Protein AF-0000000070035832 (afdb_homodimer)

Nearest PDB structures (foldseek):
  4nt5-assembly1_A-2  TM=8.739E-01  e=4.648E-07  Homo sapiens
  4my2-assembly1_A-2  TM=7.090E-01  e=3.141E-03  Escherichia coli O157:H7
  5bpu-assembly1_A  TM=6.860E-01  e=4.555E-03  Homo sapiens
  5cl1-assembly1_B  TM=7.207E-01  e=7.749E-03  Escherichia coli O157:H7
  8wvy-assembly1_E  TM=6.978E-01  e=1.124E-02  Homo sapiens

Radius of gyration: 24.34 Å; Cα contacts (8 Å, |Δi|>4): 481; chains: 2; bounding box: 26×83×75 Å

Solvent-accessible surface area (backbone atoms only — not comparable to full-atom values): 11108 Å² total; per-residue (Å²): 119,44,73,45,78,39,68,50,44,42,94,80,18,30,38,77,54,70,37,80,45,26,28,26,66,45,69,21,56,17,25,24,36,64,32,55,73,74,68,42,80,44,76,42,33,24,27,27,32,58,72,36,72,48,79,46,80,42,59,23,41,34,89,87,69,50,73,45,82,41,77,43,65,36,47,73,33,61,39,72,36,75,30,66,42,64,61,80,76,64,77,71,80,72,80,76,74,80,124,118,45,72,46,77,39,67,50,46,42,94,79,18,31,36,77,54,70,36,79,47,26,25,25,67,44,70,20,57,17,25,24,37,66,33,56,72,74,67,42,78,44,76,44,33,25,26,26,31,57,73,38,72,47,79,44,79,43,60,23,42,33,86,88,70,48,73,45,82,40,79,43,65,35,48,72,35,61,40,72,37,75,30,65,42,64,62,77,76,63,77,72,82,72,79,75,74,80,122

Structure (mmCIF, N/CA/C/O backbone):
data_AF-0000000070035832-model_v1
#
loop_
_entity.id
_entity.type
_entity.pdbx_description
1 polymer 'CTCK domain-containing protein'
#
loop_
_atom_site.group_PDB
_atom_site.id
_atom_site.type_symbol
_atom_site.label_atom_id
_atom_site.label_alt_id
_atom_site.label_comp_id
_atom_site.label_asym_id
_atom_site.label_entity_id
_atom_site.label_seq_id
_atom_site.pdbx_PDB_ins_code
_atom_site.Cartn_x
_atom_site.Cartn_y
_atom_site.Cartn_z
_atom_site.occupancy
_atom_site.B_iso_or_equiv
_atom_site.auth_seq_id
_atom_site.auth_comp_id
_atom_site.auth_asym_id
_atom_site.auth_atom_id
_atom_site.pdbx_PDB_model_num
ATOM 1 N N . VAL A 1 1 ? 10.648 9.711 10.758 1 97.56 1 VAL A N 1
ATOM 2 C CA . VAL A 1 1 ? 9.625 10.703 10.445 1 97.56 1 VAL A CA 1
ATOM 3 C C . VAL A 1 1 ? 10.242 11.836 9.625 1 97.56 1 VAL A C 1
ATOM 5 O O . VAL A 1 1 ? 11.352 12.281 9.914 1 97.56 1 VAL A O 1
ATOM 8 N N . ARG A 1 2 ? 9.508 12.273 8.594 1 98.12 2 ARG A N 1
ATOM 9 C CA . ARG A 1 2 ? 9.953 13.391 7.762 1 98.12 2 ARG A CA 1
ATOM 10 C C . ARG A 1 2 ? 9.297 14.695 8.195 1 98.12 2 ARG A C 1
ATOM 12 O O . ARG A 1 2 ? 8.336 14.68 8.969 1 98.12 2 ARG A O 1
ATOM 19 N N . SER A 1 3 ? 9.938 15.812 7.762 1 97.94 3 SER A N 1
ATOM 20 C CA . SER A 1 3 ? 9.352 17.109 8.102 1 97.94 3 SER A CA 1
ATOM 21 C C . SER A 1 3 ? 9.562 18.125 6.988 1 97.94 3 SER A C 1
ATOM 23 O O . SER A 1 3 ? 10.469 17.969 6.168 1 97.94 3 SER A O 1
ATOM 25 N N . GLU A 1 4 ? 8.711 19.031 6.934 1 97.38 4 GLU A N 1
ATOM 26 C CA . GLU A 1 4 ? 8.82 20.172 6.016 1 97.38 4 GLU A CA 1
ATOM 27 C C . GLU A 1 4 ? 8.258 21.438 6.641 1 97.38 4 GLU A C 1
ATOM 29 O O . GLU A 1 4 ? 7.262 21.391 7.371 1 97.38 4 GLU A O 1
ATOM 34 N N . GLU A 1 5 ? 8.953 22.516 6.41 1 97.62 5 GLU A N 1
ATOM 35 C CA . GLU A 1 5 ? 8.414 23.812 6.816 1 97.62 5 GLU A CA 1
ATOM 36 C C . GLU A 1 5 ? 7.438 24.344 5.773 1 97.62 5 GLU A C 1
ATOM 38 O O . GLU A 1 5 ? 7.809 24.562 4.617 1 97.62 5 GLU A O 1
ATOM 43 N N . THR A 1 6 ? 6.246 24.562 6.273 1 96.62 6 THR A N 1
ATOM 44 C CA . THR A 1 6 ? 5.266 25.031 5.301 1 96.62 6 THR A CA 1
ATOM 45 C C . THR A 1 6 ? 4.219 25.922 5.973 1 96.62 6 THR A C 1
ATOM 47 O O . THR A 1 6 ? 4.062 25.891 7.195 1 96.62 6 THR A O 1
ATOM 50 N N . VAL A 1 7 ? 3.604 26.781 5.098 1 97.25 7 VAL A N 1
ATOM 51 C CA . VAL A 1 7 ? 2.449 27.562 5.535 1 97.25 7 VAL A CA 1
ATOM 52 C C . VAL A 1 7 ? 1.167 26.781 5.293 1 97.25 7 VAL A C 1
ATOM 54 O O . VAL A 1 7 ? 0.958 26.234 4.203 1 97.25 7 VAL A O 1
ATOM 57 N N . ILE A 1 8 ? 0.347 26.703 6.281 1 96.25 8 ILE A N 1
ATOM 58 C CA . ILE A 1 8 ? -0.884 25.938 6.09 1 96.25 8 ILE A CA 1
ATOM 59 C C . ILE A 1 8 ? -2.047 26.891 5.836 1 96.25 8 ILE A C 1
ATOM 61 O O . ILE A 1 8 ? -2.029 28.047 6.301 1 96.25 8 ILE A O 1
ATOM 65 N N . GLU A 1 9 ? -3.008 26.391 5.059 1 95.75 9 GLU A N 1
ATOM 66 C CA . GLU A 1 9 ? -4.223 27.125 4.73 1 95.75 9 GLU A CA 1
ATOM 67 C C . GLU A 1 9 ? -5.473 26.344 5.121 1 95.75 9 GLU A C 1
ATOM 69 O O . GLU A 1 9 ? -5.559 25.141 4.871 1 95.75 9 GLU A O 1
ATOM 74 N N . SER A 1 10 ? -6.359 27.062 5.73 1 94.69 10 SER A N 1
ATOM 75 C CA . SER A 1 10 ? -7.656 26.5 6.078 1 94.69 10 SER A CA 1
ATOM 76 C C . SER A 1 10 ? -8.758 27.547 6.02 1 94.69 10 SER A C 1
ATOM 78 O O . SER A 1 10 ? -8.656 28.594 6.656 1 94.69 10 SER A O 1
ATOM 80 N N . ASN A 1 11 ? -9.781 27.203 5.258 1 92.94 11 ASN A N 1
ATOM 81 C CA . ASN A 1 11 ? -10.961 28.062 5.184 1 92.94 11 ASN A CA 1
ATOM 82 C C . ASN A 1 11 ? -10.586 29.5 4.867 1 92.94 11 ASN A C 1
ATOM 84 O O . ASN A 1 11 ? -11.055 30.422 5.527 1 92.94 11 ASN A O 1
ATOM 88 N N . GLY A 1 12 ? -9.672 29.719 3.996 1 93.31 12 GLY A N 1
ATOM 89 C CA . GLY A 1 12 ? -9.305 31.031 3.518 1 93.31 12 GLY A CA 1
ATOM 90 C C . GLY A 1 12 ? -8.328 31.75 4.43 1 93.31 12 GLY A C 1
ATOM 91 O O . GLY A 1 12 ? -8.039 32.938 4.227 1 93.31 12 GLY A O 1
ATOM 92 N N . CYS A 1 13 ? -7.961 31.156 5.398 1 97.19 13 CYS A N 1
ATOM 93 C CA . CYS A 1 13 ? -6.988 31.719 6.328 1 97.19 13 CYS A CA 1
ATOM 94 C C . CYS A 1 13 ? -5.648 31 6.219 1 97.19 13 CYS A C 1
ATOM 96 O O . CYS A 1 13 ? -5.594 29.828 5.824 1 97.19 13 CYS A O 1
ATOM 98 N N . ASN A 1 14 ? -4.57 31.75 6.609 1 97.62 14 ASN A N 1
ATOM 99 C CA . ASN A 1 14 ? -3.227 31.188 6.527 1 97.62 14 ASN A CA 1
ATOM 100 C C . ASN A 1 14 ? -2.477 31.328 7.848 1 97.62 14 ASN A C 1
ATOM 102 O O . ASN A 1 14 ? -2.699 32.281 8.594 1 97.62 14 ASN A O 1
ATOM 106 N N . SER A 1 15 ? -1.524 30.312 7.934 1 97.44 15 SER A N 1
ATOM 107 C CA . SER A 1 15 ? -0.68 30.469 9.117 1 97.44 15 SER A CA 1
ATOM 108 C C . SER A 1 15 ? 0.23 31.688 8.992 1 97.44 15 SER A C 1
ATOM 110 O O . SER A 1 15 ? 0.74 31.984 7.906 1 97.44 15 SER A O 1
ATOM 112 N N . THR A 1 16 ? 0.431 32.312 10.117 1 95.44 16 THR A N 1
ATOM 113 C CA . THR A 1 16 ? 1.203 33.562 10.125 1 95.44 16 THR A CA 1
ATOM 114 C C . THR A 1 16 ? 2.688 33.25 9.93 1 95.44 16 THR A C 1
ATOM 116 O O . THR A 1 16 ? 3.443 34.125 9.5 1 95.44 16 THR A O 1
ATOM 119 N N . ARG A 1 17 ? 3.133 32.156 10.289 1 95.31 17 ARG A N 1
ATOM 120 C CA . ARG A 1 17 ? 4.496 31.672 10.078 1 95.31 17 ARG A CA 1
ATOM 121 C C . ARG A 1 17 ? 4.504 30.234 9.539 1 95.31 17 ARG A C 1
ATOM 123 O O . ARG A 1 17 ? 3.525 29.5 9.695 1 95.31 17 ARG A O 1
ATOM 130 N N . PRO A 1 18 ? 5.645 29.891 8.875 1 97.19 18 PRO A N 1
ATOM 131 C CA . PRO A 1 18 ? 5.754 28.484 8.484 1 97.19 18 PRO A CA 1
ATOM 132 C C . PRO A 1 18 ? 5.734 27.531 9.68 1 97.19 18 PRO A C 1
ATOM 134 O O . PRO A 1 18 ? 6.285 27.859 10.734 1 97.19 18 PRO A O 1
ATOM 137 N N . LEU A 1 19 ? 5.078 26.5 9.453 1 97.56 19 LEU A N 1
ATOM 138 C CA . LEU A 1 19 ? 5.02 25.453 10.469 1 97.56 19 LEU A CA 1
ATOM 139 C C . LEU A 1 19 ? 5.852 24.25 10.055 1 97.56 19 LEU A C 1
ATOM 141 O O . LEU A 1 19 ? 5.973 23.953 8.867 1 97.56 19 LEU A O 1
ATOM 145 N N . ASN A 1 20 ? 6.398 23.609 11.062 1 97 20 ASN A N 1
ATOM 146 C CA . ASN A 1 20 ? 7.09 22.344 10.805 1 97 20 ASN A CA 1
ATOM 147 C C . ASN A 1 20 ? 6.113 21.172 10.719 1 97 20 ASN A C 1
ATOM 149 O O . ASN A 1 20 ? 5.762 20.578 11.734 1 97 20 ASN A O 1
ATOM 153 N N . LEU A 1 21 ? 5.703 20.797 9.562 1 97.81 21 LEU A N 1
ATOM 154 C CA . LEU A 1 21 ? 4.777 19.688 9.375 1 97.81 21 LEU A CA 1
ATOM 155 C C . LEU A 1 21 ? 5.527 18.359 9.289 1 97.81 21 LEU A C 1
ATOM 157 O O . LEU A 1 21 ? 6.406 18.203 8.438 1 97.81 21 LEU A O 1
ATOM 161 N N . THR A 1 22 ? 5.152 17.453 10.219 1 98.5 22 THR A N 1
ATOM 162 C CA . THR A 1 22 ? 5.754 16.125 10.195 1 98.5 22 THR A CA 1
ATOM 163 C C . THR A 1 22 ? 4.84 15.133 9.492 1 98.5 22 THR A C 1
ATOM 165 O O . THR A 1 22 ? 3.613 15.242 9.57 1 98.5 22 THR A O 1
ATOM 168 N N . TYR A 1 23 ? 5.395 14.18 8.75 1 98.5 23 TYR A N 1
ATOM 169 C CA . TYR A 1 23 ? 4.613 13.211 7.992 1 98.5 23 TYR A CA 1
ATOM 170 C C . TYR A 1 23 ? 5.406 11.93 7.77 1 98.5 23 TYR A C 1
ATOM 172 O O . TYR A 1 23 ? 6.621 11.898 7.98 1 98.5 23 TYR A O 1
ATOM 180 N N . CYS A 1 24 ? 4.688 10.93 7.363 1 98 24 CYS A N 1
ATOM 181 C CA . CYS A 1 24 ? 5.312 9.664 7.016 1 98 24 CYS A CA 1
ATOM 182 C C . CYS A 1 24 ? 5.5 9.539 5.508 1 98 24 CYS A C 1
ATOM 184 O O . CYS A 1 24 ? 4.598 9.867 4.738 1 98 24 CYS A O 1
ATOM 186 N N . ALA A 1 25 ? 6.668 9.18 5.16 1 97.44 25 ALA A N 1
ATOM 187 C CA . ALA A 1 25 ? 6.977 8.867 3.768 1 97.44 25 ALA A CA 1
ATOM 188 C C . ALA A 1 25 ? 8.094 7.836 3.67 1 97.44 25 ALA A C 1
ATOM 190 O O . ALA A 1 25 ? 9.078 7.902 4.418 1 97.44 25 ALA A O 1
ATOM 191 N N . GLY A 1 26 ? 7.926 6.969 2.77 1 95.56 26 GLY A N 1
ATOM 192 C CA . GLY A 1 26 ? 8.945 5.957 2.564 1 95.56 26 GLY A CA 1
ATOM 193 C C . GLY A 1 26 ? 8.492 4.824 1.664 1 95.56 26 GLY A C 1
ATOM 194 O O . GLY A 1 26 ? 7.582 4.996 0.854 1 95.56 26 GLY A O 1
ATOM 195 N N . HIS A 1 27 ? 9.297 3.787 1.668 1 95.06 27 HIS A N 1
ATOM 196 C CA . HIS A 1 27 ? 9.031 2.6 0.866 1 95.06 27 HIS A CA 1
ATOM 197 C C . HIS A 1 27 ? 8.734 1.393 1.751 1 95.06 27 HIS A C 1
ATOM 199 O O . HIS A 1 27 ? 9.422 1.165 2.748 1 95.06 27 HIS A O 1
ATOM 205 N N . CYS A 1 28 ? 7.609 0.819 1.481 1 93.69 28 CYS A N 1
ATOM 206 C CA . CYS A 1 28 ? 7.215 -0.383 2.207 1 93.69 28 CYS A CA 1
ATOM 207 C C . CYS A 1 28 ? 7.156 -1.588 1.276 1 93.69 28 CYS A C 1
ATOM 209 O O . CYS A 1 28 ? 7.117 -1.433 0.054 1 93.69 28 CYS A O 1
ATOM 211 N N . GLY A 1 29 ? 7.219 -2.725 1.919 1 94 29 GLY A N 1
ATOM 212 C CA . GLY A 1 29 ? 7.223 -3.951 1.14 1 94 29 GLY A CA 1
ATOM 213 C C . GLY A 1 29 ? 5.863 -4.297 0.56 1 94 29 GLY A C 1
ATOM 214 O O . GLY A 1 29 ? 4.832 -4.051 1.192 1 94 29 GLY A O 1
ATOM 215 N N . SER A 1 30 ? 5.898 -4.828 -0.64 1 94.5 30 SER A N 1
ATOM 216 C CA . SER A 1 30 ? 4.68 -5.301 -1.289 1 94.5 30 SER A CA 1
ATOM 217 C C . SER A 1 30 ? 4.98 -6.426 -2.275 1 94.5 30 SER A C 1
ATOM 219 O O . SER A 1 30 ? 6.105 -6.543 -2.764 1 94.5 30 SER A O 1
ATOM 221 N N . SER A 1 31 ? 3.963 -7.266 -2.443 1 94.94 31 SER A N 1
ATOM 222 C CA . SER A 1 31 ? 4.152 -8.375 -3.367 1 94.94 31 SER A CA 1
ATOM 223 C C . SER A 1 31 ? 2.822 -8.859 -3.934 1 94.94 31 SER A C 1
ATOM 225 O O . SER A 1 31 ? 1.764 -8.594 -3.361 1 94.94 31 SER A O 1
ATOM 227 N N . SER A 1 32 ? 2.928 -9.531 -5.055 1 94.75 32 SER A N 1
ATOM 228 C CA . SER A 1 32 ? 1.832 -10.219 -5.723 1 94.75 32 SER A CA 1
ATOM 229 C C . SER A 1 32 ? 2.285 -11.57 -6.27 1 94.75 32 SER A C 1
ATOM 231 O O . SER A 1 32 ? 3.164 -11.633 -7.129 1 94.75 32 SER A O 1
ATOM 233 N N . ARG A 1 33 ? 1.574 -12.633 -5.789 1 95.94 33 ARG A N 1
ATOM 234 C CA . ARG A 1 33 ? 2.025 -13.977 -6.113 1 95.94 33 ARG A CA 1
ATOM 235 C C . ARG A 1 33 ? 0.841 -14.906 -6.371 1 95.94 33 ARG A C 1
ATOM 237 O O . ARG A 1 33 ? -0.175 -14.828 -5.68 1 95.94 33 ARG A O 1
ATOM 244 N N . TYR A 1 34 ? 1.059 -15.836 -7.344 1 96.31 34 TYR A N 1
ATOM 245 C CA . TYR A 1 34 ? 0.048 -16.859 -7.566 1 96.31 34 TYR A CA 1
ATOM 246 C C . TYR A 1 34 ? 0.132 -17.953 -6.5 1 96.31 34 TYR A C 1
ATOM 248 O O . TYR A 1 34 ? 1.222 -18.438 -6.18 1 96.31 34 TYR A O 1
ATOM 256 N N . SER A 1 35 ? -1.034 -18.328 -6.008 1 95.56 35 SER A N 1
ATOM 257 C CA . SER A 1 35 ? -1.16 -19.453 -5.09 1 95.56 35 SER A CA 1
ATOM 258 C C . SER A 1 35 ? -1.953 -20.594 -5.719 1 95.56 35 SER A C 1
ATOM 260 O O . SER A 1 35 ? -3.15 -20.453 -5.973 1 95.56 35 SER A O 1
ATOM 262 N N . ALA A 1 36 ? -1.337 -21.672 -5.746 1 94.94 36 ALA A N 1
ATOM 263 C CA . ALA A 1 36 ? -2.023 -22.828 -6.316 1 94.94 36 ALA A CA 1
ATOM 264 C C . ALA A 1 36 ? -3.094 -23.359 -5.367 1 94.94 36 ALA A C 1
ATOM 266 O O . ALA A 1 36 ? -4.16 -23.797 -5.801 1 94.94 36 ALA A O 1
ATOM 267 N N . ALA A 1 37 ? -2.729 -23.344 -4.121 1 91.44 37 ALA A N 1
ATOM 268 C CA . ALA A 1 37 ? -3.672 -23.797 -3.105 1 91.44 37 ALA A CA 1
ATOM 269 C C . ALA A 1 37 ? -4.965 -22.984 -3.15 1 91.44 37 ALA A C 1
ATOM 271 O O . ALA A 1 37 ? -6.059 -23.547 -3.082 1 91.44 37 ALA A O 1
ATOM 272 N N . ALA A 1 38 ? -4.855 -21.75 -3.316 1 93.38 38 ALA A N 1
ATOM 273 C CA . ALA A 1 38 ? -6.02 -20.875 -3.365 1 93.38 38 ALA A CA 1
ATOM 274 C C . ALA A 1 38 ? -6.504 -20.688 -4.801 1 93.38 38 ALA A C 1
ATOM 276 O O . ALA A 1 38 ? -7.609 -20.188 -5.027 1 93.38 38 ALA A O 1
ATOM 277 N N . ASN A 1 39 ? -5.734 -21.078 -5.727 1 93 39 ASN A N 1
ATOM 278 C CA . ASN A 1 39 ? -5.988 -20.922 -7.156 1 93 39 ASN A CA 1
ATOM 279 C C . ASN A 1 39 ? -6.32 -19.469 -7.504 1 93 39 ASN A C 1
ATOM 281 O O . ASN A 1 39 ? -7.316 -19.203 -8.18 1 93 39 ASN A O 1
ATOM 285 N N . LYS A 1 40 ? -5.547 -18.531 -6.996 1 94.62 40 LYS A N 1
ATOM 286 C CA . LYS A 1 40 ? -5.715 -17.094 -7.23 1 94.62 40 LYS A CA 1
ATOM 287 C C . LYS A 1 40 ? -4.422 -16.344 -6.953 1 94.62 40 LYS A C 1
ATOM 289 O O . LYS A 1 40 ? -3.469 -16.906 -6.41 1 94.62 40 LYS A O 1
ATOM 294 N N . MET A 1 41 ? -4.492 -15.055 -7.43 1 93.69 41 MET A N 1
ATOM 295 C CA . MET A 1 41 ? -3.4 -14.156 -7.078 1 93.69 41 MET A CA 1
ATOM 296 C C . MET A 1 41 ? -3.535 -13.68 -5.637 1 93.69 41 MET A C 1
ATOM 298 O O . MET A 1 41 ? -4.609 -13.234 -5.223 1 93.69 41 MET A O 1
ATOM 302 N N . MET A 1 42 ? -2.391 -13.781 -4.891 1 92.81 42 M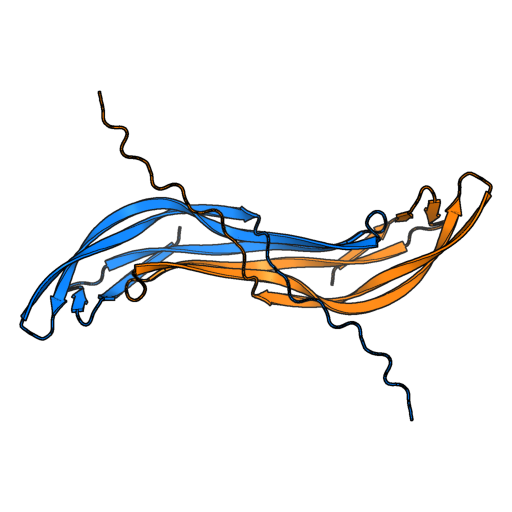ET A N 1
ATOM 303 C CA . MET A 1 42 ? -2.342 -13.258 -3.525 1 92.81 42 MET A CA 1
ATOM 304 C C . MET A 1 42 ? -1.529 -11.969 -3.461 1 92.81 42 MET A C 1
ATOM 306 O O . MET A 1 42 ? -0.375 -11.938 -3.891 1 92.81 42 MET A O 1
ATOM 310 N N . HIS A 1 43 ? -2.184 -10.969 -2.885 1 91.69 43 HIS A N 1
ATOM 311 C CA . HIS A 1 43 ? -1.538 -9.664 -2.814 1 91.69 43 HIS A CA 1
ATOM 312 C C . HIS A 1 43 ? -1.248 -9.266 -1.37 1 91.69 43 HIS A C 1
ATOM 314 O O . HIS A 1 43 ? -2.086 -9.469 -0.487 1 91.69 43 HIS A O 1
ATOM 320 N N . ASN A 1 44 ? -0.053 -8.812 -1.184 1 90.75 44 ASN A N 1
ATOM 321 C CA . ASN A 1 44 ? 0.387 -8.242 0.086 1 90.75 44 ASN A CA 1
ATOM 322 C C . ASN A 1 44 ? 0.955 -6.836 -0.096 1 90.75 44 ASN A C 1
ATOM 324 O O . ASN A 1 44 ? 1.798 -6.613 -0.966 1 90.75 44 ASN A O 1
ATOM 328 N N . CYS A 1 45 ? 0.422 -6.039 0.814 1 90.94 45 CYS A N 1
ATOM 329 C CA . CYS A 1 45 ? 0.864 -4.656 0.677 1 90.94 45 CYS A CA 1
ATOM 330 C C . CYS A 1 45 ? 0.964 -3.977 2.037 1 90.94 45 CYS A C 1
ATOM 332 O O . CYS A 1 45 ? 0.108 -4.18 2.9 1 90.94 45 CYS A O 1
ATOM 334 N N . GLU A 1 46 ? 2.082 -3.281 2.225 1 91.81 46 GLU A N 1
ATOM 335 C CA . GLU A 1 46 ? 2.248 -2.418 3.391 1 91.81 46 GLU A CA 1
ATOM 336 C C . GLU A 1 46 ? 2.385 -0.955 2.979 1 91.81 46 GLU A C 1
ATOM 338 O O . GLU A 1 46 ? 2.988 -0.648 1.948 1 91.81 46 GLU A O 1
ATOM 343 N N . CYS A 1 47 ? 1.92 -0.081 3.824 1 92.25 47 CYS A N 1
ATOM 344 C CA . CYS A 1 47 ? 1.989 1.351 3.555 1 92.25 47 CYS A CA 1
ATOM 345 C C . CYS A 1 47 ? 2.549 2.105 4.754 1 92.25 47 CYS A C 1
ATOM 347 O O . CYS A 1 47 ? 2.26 1.758 5.902 1 92.25 47 CYS A O 1
ATOM 349 N N . CYS A 1 48 ? 3.227 3.111 4.43 1 93.69 48 CYS A N 1
ATOM 350 C CA . CYS A 1 48 ? 3.824 3.947 5.465 1 93.69 48 CYS A CA 1
ATOM 351 C C . CYS A 1 48 ? 2.764 4.781 6.172 1 93.69 48 CYS A C 1
ATOM 353 O O . CYS A 1 48 ? 2.178 5.684 5.57 1 93.69 48 CYS A O 1
ATOM 355 N N . GLN A 1 49 ? 2.553 4.492 7.469 1 92.94 49 GLN A N 1
ATOM 356 C CA . GLN A 1 49 ? 1.447 5.102 8.203 1 92.94 49 GLN A CA 1
ATOM 357 C C . GLN A 1 49 ? 1.906 5.605 9.57 1 92.94 49 GLN A C 1
ATOM 359 O O . GLN A 1 49 ? 2.801 5.02 10.188 1 92.94 49 GLN A O 1
ATOM 364 N N . GLU A 1 50 ? 1.241 6.719 9.945 1 95.56 50 GLU A N 1
ATOM 365 C CA . GLU A 1 50 ? 1.515 7.242 11.281 1 95.56 50 GLU A CA 1
ATOM 366 C C . GLU A 1 50 ? 1.004 6.289 12.359 1 95.56 50 GLU A C 1
ATOM 368 O O . GLU A 1 50 ? -0.13 5.812 12.289 1 95.56 50 GLU A O 1
ATOM 373 N N . THR A 1 51 ? 1.828 5.984 13.398 1 94.56 51 THR A N 1
ATOM 374 C CA . THR A 1 51 ? 1.41 5.125 14.5 1 94.56 51 THR A CA 1
ATOM 375 C C . THR A 1 51 ? 1.218 5.934 15.773 1 94.56 51 THR A C 1
ATOM 377 O O . THR A 1 51 ? 0.544 5.484 16.703 1 94.56 51 THR A O 1
ATOM 380 N N . ARG A 1 52 ? 1.86 7.051 15.867 1 96.94 52 ARG A N 1
ATOM 381 C CA . ARG A 1 52 ? 1.717 7.992 16.969 1 96.94 52 ARG A CA 1
ATOM 382 C C . ARG A 1 52 ? 1.613 9.43 16.469 1 96.94 52 ARG A C 1
ATOM 384 O O . ARG A 1 52 ? 2.391 9.844 15.602 1 96.94 52 ARG A O 1
ATOM 391 N N . THR A 1 53 ? 0.57 10.094 16.984 1 97.56 53 THR A N 1
ATOM 392 C CA . THR A 1 53 ? 0.361 11.477 16.578 1 97.56 53 THR A CA 1
ATOM 393 C C . THR A 1 53 ? 0.06 12.359 17.781 1 97.56 53 THR A C 1
ATOM 395 O O . THR A 1 53 ? -0.275 11.852 18.859 1 97.56 53 THR A O 1
ATOM 398 N N . SER A 1 54 ? 0.247 13.656 17.656 1 97.75 54 SER A N 1
ATOM 399 C CA . SER A 1 54 ? -0.169 14.688 18.609 1 97.75 54 SER A CA 1
ATOM 400 C C . SER A 1 54 ? -0.766 15.891 17.891 1 97.75 54 SER A C 1
ATOM 402 O O . SER A 1 54 ? -0.726 15.969 16.656 1 97.75 54 SER A O 1
ATOM 404 N N . GLN A 1 55 ? -1.417 16.719 18.75 1 97.06 55 GLN A N 1
ATOM 405 C CA . GLN A 1 55 ? -1.996 17.938 18.172 1 97.06 55 GLN A CA 1
ATOM 406 C C . GLN A 1 55 ? -1.211 19.172 18.594 1 97.06 55 GLN A C 1
ATOM 408 O O . GLN A 1 55 ? -0.771 19.281 19.75 1 97.06 55 GLN A O 1
ATOM 413 N N . LYS A 1 56 ? -1.106 20.094 17.641 1 97.19 56 LYS A N 1
ATOM 414 C CA . LYS A 1 56 ? -0.509 21.406 17.891 1 97.19 56 LYS A CA 1
ATOM 415 C C . LYS A 1 56 ? -1.4 22.531 17.391 1 97.19 56 LYS A C 1
ATOM 417 O O . LYS A 1 56 ? -2.104 22.359 16.391 1 97.19 56 LYS A O 1
ATOM 422 N N . GLU A 1 57 ? -1.334 23.578 18.141 1 96.44 57 GLU A N 1
ATOM 423 C CA . GLU A 1 57 ? -2.174 24.719 17.766 1 96.44 57 GLU A CA 1
ATOM 424 C C . GLU A 1 57 ? -1.391 25.734 16.953 1 96.44 57 GLU A C 1
ATOM 426 O O . GLU A 1 57 ? -0.233 26.031 17.266 1 96.44 57 GLU A O 1
ATOM 431 N N . ALA A 1 58 ? -2.045 26.25 15.938 1 96.81 58 ALA A N 1
ATOM 432 C CA . ALA A 1 58 ? -1.476 27.328 15.125 1 96.81 58 ALA A CA 1
ATOM 433 C C . ALA A 1 58 ? -2.463 28.469 14.961 1 96.81 58 ALA A C 1
ATOM 435 O O . ALA A 1 58 ? -3.676 28.266 14.93 1 96.81 58 ALA A O 1
ATOM 436 N N . GLU A 1 59 ? -1.884 29.641 14.945 1 96.56 59 GLU A N 1
ATOM 437 C CA . GLU A 1 59 ? -2.709 30.797 14.656 1 96.56 59 GLU A CA 1
ATOM 438 C C . GLU A 1 59 ? -2.742 31.094 13.156 1 96.56 59 GLU A C 1
ATOM 440 O O . GLU A 1 59 ? -1.694 31.25 12.523 1 96.56 59 GLU A O 1
ATOM 445 N N . LEU A 1 60 ? -3.904 31.219 12.664 1 97.5 60 LEU A N 1
ATOM 446 C CA . LEU A 1 60 ? -4.07 31.547 11.258 1 97.5 60 LEU A CA 1
ATOM 447 C C . LEU A 1 60 ? -4.609 32.969 11.102 1 97.5 60 LEU A C 1
ATOM 449 O O . LEU A 1 60 ? -5.457 33.406 11.875 1 97.5 60 LEU A O 1
ATOM 453 N N . ALA A 1 61 ? -4.215 33.688 10.109 1 97.69 61 ALA A N 1
ATOM 454 C CA . ALA A 1 61 ? -4.691 35.031 9.789 1 97.69 61 ALA A CA 1
ATOM 455 C C . ALA A 1 61 ? -5.586 35.031 8.555 1 97.69 61 ALA A C 1
ATOM 457 O O . ALA A 1 61 ? -5.238 34.406 7.535 1 97.69 61 ALA A O 1
ATOM 458 N N . CYS A 1 62 ? -6.719 35.75 8.68 1 97.31 62 CYS A N 1
ATOM 459 C CA . CYS A 1 62 ? -7.691 35.75 7.59 1 97.31 62 CYS A CA 1
ATOM 460 C C . CYS A 1 62 ? -7.629 37.062 6.82 1 97.31 62 CYS A C 1
ATOM 462 O O . CYS A 1 62 ? -6.969 38.031 7.246 1 97.31 62 CYS A O 1
ATOM 464 N N . ALA A 1 63 ? -8.281 37.031 5.664 1 94.62 63 ALA A N 1
ATOM 465 C CA . ALA A 1 63 ? -8.242 38.188 4.773 1 94.62 63 ALA A CA 1
ATOM 466 C C . ALA A 1 63 ? -8.898 39.406 5.43 1 94.62 63 ALA A C 1
ATOM 468 O O . ALA A 1 63 ? -8.508 40.562 5.156 1 94.62 63 ALA A O 1
ATOM 469 N N . ASP A 1 64 ? -9.844 39.219 6.293 1 95.75 64 ASP A N 1
ATOM 470 C CA . ASP A 1 64 ? -10.562 40.312 6.934 1 95.75 64 ASP A CA 1
ATOM 471 C C . ASP A 1 64 ? -9.805 40.844 8.148 1 95.75 64 ASP A C 1
ATOM 473 O O . ASP A 1 64 ? -10.281 41.719 8.852 1 95.75 64 ASP A O 1
ATOM 477 N N . GLY A 1 65 ? -8.695 40.281 8.453 1 94.25 65 GLY A N 1
ATOM 478 C CA . GLY A 1 65 ? -7.871 40.75 9.562 1 94.25 65 GLY A CA 1
ATOM 479 C C . GLY A 1 65 ? -8.055 39.938 10.82 1 94.25 65 GLY A C 1
ATOM 480 O O . GLY A 1 65 ? -7.273 40.062 11.773 1 94.25 65 GLY A O 1
ATOM 481 N N . SER A 1 66 ? -9.031 39.094 10.789 1 96.06 66 SER A N 1
ATOM 482 C CA . SER A 1 66 ? -9.266 38.281 11.969 1 96.06 66 SER A CA 1
ATOM 483 C C . SER A 1 66 ? -8.266 37.125 12.047 1 96.06 66 SER A C 1
ATOM 485 O O . SER A 1 66 ? -7.566 36.844 11.078 1 96.06 66 SER A O 1
ATOM 487 N N . LYS A 1 67 ? -8.141 36.656 13.336 1 96.5 67 LYS A N 1
ATOM 488 C CA . LYS A 1 67 ? -7.285 35.5 13.594 1 96.5 67 LYS A CA 1
ATOM 489 C C . LYS A 1 67 ? -8.086 34.312 14.141 1 96.5 67 LYS A C 1
ATOM 491 O O . LYS A 1 67 ? -9.023 34.531 14.914 1 96.5 67 LYS A O 1
ATOM 496 N N . VAL A 1 68 ? -7.664 33.188 13.641 1 95.81 68 VAL A N 1
ATOM 497 C CA . VAL A 1 68 ? -8.352 31.984 14.125 1 95.81 68 VAL A CA 1
ATOM 498 C C . VAL A 1 68 ? -7.332 30.938 14.562 1 95.81 68 VAL A C 1
ATOM 500 O O . VAL A 1 68 ? -6.25 30.844 13.984 1 95.81 68 VAL A O 1
ATOM 503 N N . LYS A 1 69 ? -7.703 30.234 15.641 1 95.88 69 LYS A N 1
ATOM 504 C CA . LYS A 1 69 ? -6.879 29.109 16.094 1 95.88 69 LYS A CA 1
ATOM 505 C C . LYS A 1 69 ? -7.215 27.844 15.32 1 95.88 69 LYS A C 1
ATOM 507 O O . LYS A 1 69 ? -8.383 27.562 15.055 1 95.88 69 LYS A O 1
ATOM 512 N N . HIS A 1 70 ? -6.148 27.156 14.961 1 95.81 70 HIS A N 1
ATOM 513 C CA . HIS A 1 70 ? -6.297 25.906 14.219 1 95.81 70 HIS A CA 1
ATOM 514 C C . HIS A 1 70 ? -5.434 24.812 14.82 1 95.81 70 HIS A C 1
ATOM 516 O O . HIS A 1 70 ? -4.246 25.016 15.07 1 95.81 70 HIS A O 1
ATOM 522 N N . LEU A 1 71 ? -6.078 23.672 15.047 1 96.5 71 LEU A N 1
ATOM 523 C CA . LEU A 1 71 ? -5.336 22.5 15.5 1 96.5 71 LEU A CA 1
ATOM 524 C C . LEU A 1 71 ? -4.934 21.625 14.32 1 96.5 71 LEU A C 1
ATOM 526 O O . LEU A 1 71 ? -5.77 21.281 13.477 1 96.5 71 LEU A O 1
ATOM 530 N N . TYR A 1 72 ? -3.666 21.312 14.32 1 96.5 72 TYR A N 1
ATOM 531 C CA . TYR A 1 72 ? -3.203 20.422 13.266 1 96.5 72 TYR A CA 1
ATOM 532 C C . TYR A 1 72 ? -2.475 19.219 13.852 1 96.5 72 TYR A C 1
ATOM 534 O O . TYR A 1 72 ? -2.012 19.25 15 1 96.5 72 TYR A O 1
ATOM 542 N N . THR A 1 73 ? -2.41 18.203 13.047 1 96.94 73 THR A N 1
ATOM 543 C CA . THR A 1 73 ? -1.879 16.938 13.516 1 96.94 73 THR A CA 1
ATOM 544 C C . THR A 1 73 ? -0.375 16.844 13.273 1 96.94 73 THR A C 1
ATOM 546 O O . THR A 1 73 ? 0.097 17.125 12.164 1 96.94 73 THR A O 1
ATOM 549 N N . VAL A 1 74 ? 0.315 16.484 14.328 1 97.56 74 VAL A N 1
ATOM 550 C CA . VAL A 1 74 ? 1.756 16.266 14.266 1 97.56 74 VAL A CA 1
ATOM 551 C C . VAL A 1 74 ? 2.051 14.766 14.312 1 97.56 74 VAL A C 1
ATOM 553 O O . VAL A 1 74 ? 1.606 14.07 15.234 1 97.56 74 VAL A O 1
ATOM 556 N N . VAL A 1 75 ? 2.85 14.25 13.359 1 98.12 75 VAL A N 1
ATOM 557 C CA . VAL A 1 75 ? 3.234 12.844 13.328 1 98.12 75 VAL A CA 1
ATOM 558 C C . VAL A 1 75 ? 4.496 12.633 14.164 1 98.12 75 VAL A C 1
ATOM 560 O O . VAL A 1 75 ? 5.496 13.328 13.969 1 98.12 75 VAL A O 1
ATOM 563 N N . GLU A 1 76 ? 4.387 11.68 15.047 1 98.38 76 GLU A N 1
ATOM 564 C CA . GLU A 1 76 ? 5.516 11.422 15.938 1 98.38 76 GLU A CA 1
ATOM 565 C C . GLU A 1 76 ? 6.219 10.117 15.57 1 98.38 76 GLU A C 1
ATOM 567 O O . GLU A 1 76 ? 7.402 9.938 15.883 1 98.38 76 GLU A O 1
ATOM 572 N N . ALA A 1 77 ? 5.469 9.188 15.031 1 98.12 77 ALA A N 1
ATOM 573 C CA . ALA A 1 77 ? 6.043 7.895 14.672 1 98.12 77 ALA A CA 1
ATOM 574 C C . ALA A 1 77 ? 5.34 7.305 13.453 1 98.12 77 ALA A C 1
ATOM 576 O O . ALA A 1 77 ? 4.145 7.539 13.242 1 98.12 77 ALA A O 1
ATOM 577 N N . CYS A 1 78 ? 6.164 6.535 12.703 1 97.06 78 CYS A N 1
ATOM 578 C CA . CYS A 1 78 ? 5.664 5.883 11.5 1 97.06 78 CYS A CA 1
ATOM 579 C C . CYS A 1 78 ? 5.926 4.383 11.539 1 97.06 78 CYS A C 1
ATOM 581 O O . CYS A 1 78 ? 6.867 3.932 12.195 1 97.06 78 CYS A O 1
ATOM 583 N N . ARG A 1 79 ? 5.074 3.686 10.828 1 94.38 79 ARG A N 1
ATOM 584 C CA . ARG A 1 79 ? 5.305 2.262 10.602 1 94.38 79 ARG A CA 1
ATOM 585 C C . ARG A 1 79 ? 4.738 1.824 9.258 1 94.38 79 ARG A C 1
ATOM 587 O O . ARG A 1 79 ? 3.846 2.477 8.711 1 94.38 79 ARG A O 1
ATOM 594 N N . CYS A 1 80 ? 5.457 0.842 8.695 1 94 80 CYS A N 1
ATOM 595 C CA . CYS A 1 80 ? 4.805 0.129 7.605 1 94 80 CYS A CA 1
ATOM 596 C C . CYS A 1 80 ? 3.682 -0.761 8.125 1 94 80 CYS A C 1
ATOM 598 O O . CYS A 1 80 ? 3.93 -1.693 8.891 1 94 80 CYS A O 1
ATOM 600 N N . THR A 1 81 ? 2.443 -0.419 7.625 1 90.62 81 THR A N 1
ATOM 601 C CA . THR A 1 81 ? 1.269 -1.142 8.102 1 90.62 81 THR A CA 1
ATOM 602 C C . THR A 1 81 ? 0.586 -1.877 6.949 1 90.62 81 THR A C 1
ATOM 604 O O . THR A 1 81 ? 0.484 -1.349 5.84 1 90.62 81 THR A O 1
ATOM 607 N N . PRO A 1 82 ? 0.178 -3.133 7.309 1 89 82 PRO A N 1
ATOM 608 C CA . PRO A 1 82 ? -0.532 -3.857 6.25 1 89 82 PRO A CA 1
ATOM 609 C C . PRO A 1 82 ? -1.744 -3.094 5.723 1 89 82 PRO A C 1
ATOM 611 O O . PRO A 1 82 ? -2.457 -2.449 6.5 1 89 82 PRO A O 1
ATOM 614 N N . ALA A 1 83 ? -1.866 -3.068 4.441 1 78.94 83 ALA A N 1
ATOM 615 C CA . ALA A 1 83 ? -3.006 -2.422 3.799 1 78.94 83 ALA A CA 1
ATOM 616 C C . ALA A 1 83 ? -3.84 -3.432 3.016 1 78.94 83 ALA A C 1
ATOM 618 O O . ALA A 1 83 ? -3.293 -4.316 2.352 1 78.94 83 ALA A O 1
ATOM 619 N N . GLU A 1 84 ? -5.117 -3.631 3.428 1 70.88 84 GLU A N 1
ATOM 620 C CA . GLU A 1 84 ? -5.988 -4.383 2.529 1 70.88 84 GLU A CA 1
ATOM 621 C C . GLU A 1 84 ? -6.449 -3.523 1.357 1 70.88 84 GLU A C 1
ATOM 623 O O . GLU A 1 84 ? -7.289 -2.637 1.524 1 70.88 84 GLU A O 1
ATOM 628 N N . CYS A 1 85 ? -5.668 -3.533 0.441 1 63.41 85 CYS A N 1
ATOM 629 C CA . CYS A 1 85 ? -5.902 -2.621 -0.673 1 63.41 85 CYS A CA 1
ATOM 630 C C . CYS A 1 85 ? -6.746 -3.287 -1.754 1 63.41 85 CYS A C 1
ATOM 632 O O . CYS A 1 85 ? -6.637 -4.496 -1.977 1 63.41 85 CYS A O 1
ATOM 634 N N . LEU A 1 86 ? -7.871 -2.691 -2.031 1 64.88 86 LEU A N 1
ATOM 635 C CA . LEU A 1 86 ? -8.578 -3.121 -3.234 1 64.88 86 LEU A CA 1
ATOM 636 C C . LEU A 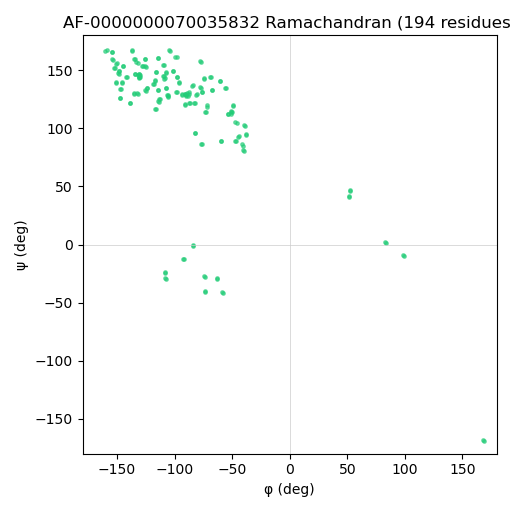1 86 ? -7.715 -2.91 -4.477 1 64.88 86 LEU A C 1
ATOM 638 O O . LEU A 1 86 ? -7.453 -1.77 -4.867 1 64.88 86 LEU A O 1
ATOM 642 N N . LEU A 1 87 ? -7.016 -3.891 -4.723 1 62.56 87 LEU A N 1
ATOM 643 C CA . LEU A 1 87 ? -6.148 -3.779 -5.895 1 62.56 87 LEU A CA 1
ATOM 644 C C . LEU A 1 87 ? -6.922 -4.07 -7.176 1 62.56 87 LEU A C 1
ATOM 646 O O . LEU A 1 87 ? -7.875 -4.852 -7.164 1 62.56 87 LEU A O 1
ATOM 650 N N . GLN A 1 88 ? -6.816 -3.137 -8.195 1 56.84 88 GLN A N 1
ATOM 651 C CA . GLN A 1 88 ? -7.496 -3.242 -9.477 1 56.84 88 GLN A CA 1
ATOM 652 C C . GLN A 1 88 ? -7.289 -4.625 -10.094 1 56.84 88 GLN A C 1
ATOM 654 O O . GLN A 1 88 ? -6.188 -5.172 -10.055 1 56.84 88 GLN A O 1
ATOM 659 N N . ALA A 1 89 ? -8.43 -5.281 -10.297 1 57.78 89 ALA A N 1
ATOM 660 C CA . ALA A 1 89 ? -8.438 -6.598 -10.93 1 57.78 89 ALA A CA 1
ATOM 661 C C . ALA A 1 89 ? -7.645 -6.586 -12.234 1 57.78 89 ALA A C 1
ATOM 663 O O . ALA A 1 89 ? -7.715 -5.621 -13 1 57.78 89 ALA A O 1
ATOM 664 N N . THR A 1 90 ? -6.551 -7.258 -12.383 1 57.53 90 THR A N 1
ATOM 665 C CA . THR A 1 90 ? -5.828 -7.359 -13.641 1 57.53 90 THR A CA 1
ATOM 666 C C . THR A 1 90 ? -6.754 -7.848 -14.758 1 57.53 90 THR A C 1
ATOM 668 O O . THR A 1 90 ? -7.461 -8.844 -14.594 1 57.53 90 THR A O 1
ATOM 671 N N . PRO A 1 91 ? -7.07 -6.988 -15.758 1 49.91 91 PRO A N 1
ATOM 672 C CA . PRO A 1 91 ? -7.973 -7.414 -16.828 1 49.91 91 PRO A CA 1
ATOM 673 C C . PRO A 1 91 ? -7.562 -8.742 -17.453 1 49.91 91 PRO A C 1
ATOM 675 O O . PRO A 1 91 ? -6.371 -9.008 -17.641 1 49.91 91 PRO A O 1
ATOM 678 N N . LYS A 1 92 ? -8.422 -9.766 -17.266 1 49.91 92 LYS A N 1
ATOM 679 C CA . LYS A 1 92 ? -8.234 -11 -18.016 1 49.91 92 LYS A CA 1
ATOM 680 C C . LYS A 1 92 ? -8.008 -10.711 -19.5 1 49.91 92 LYS A C 1
ATOM 682 O O . LYS A 1 92 ? -8.641 -9.812 -20.062 1 49.91 92 LYS A O 1
ATOM 687 N N . THR A 1 93 ? -6.875 -10.812 -20.047 1 47.06 93 THR A N 1
ATOM 688 C CA . THR A 1 93 ? -6.676 -10.656 -21.484 1 47.06 93 THR A CA 1
ATOM 689 C C . THR A 1 93 ? -7.812 -11.312 -22.266 1 47.06 93 THR A C 1
ATOM 691 O O . THR A 1 93 ? -8.016 -12.523 -22.172 1 47.06 93 THR A O 1
ATOM 694 N N . GLN A 1 94 ? -9 -10.641 -22.406 1 42.19 94 GLN A N 1
ATOM 695 C CA . GLN A 1 94 ? -10.086 -11.07 -23.281 1 42.19 94 GLN A CA 1
ATOM 696 C C . GLN A 1 94 ? -9.555 -11.617 -24.594 1 42.19 94 GLN A C 1
ATOM 698 O O . GLN A 1 94 ? -8.734 -10.977 -25.25 1 42.19 94 GLN A O 1
ATOM 703 N N . ARG A 1 95 ? -9.492 -12.969 -24.875 1 46.31 95 ARG A N 1
ATOM 704 C CA . ARG A 1 95 ? -9.289 -13.578 -26.188 1 46.31 95 ARG A CA 1
ATOM 705 C C . ARG A 1 95 ? -10.102 -12.852 -27.25 1 46.31 95 ARG A C 1
ATOM 707 O O . ARG A 1 95 ? -11.32 -12.742 -27.156 1 46.31 95 ARG A O 1
ATOM 714 N N . ARG A 1 96 ? -9.609 -11.758 -27.875 1 43.59 96 ARG A N 1
ATOM 715 C CA . ARG A 1 96 ? -10.234 -11.211 -29.078 1 43.59 96 ARG A CA 1
ATOM 716 C C . ARG A 1 96 ? -10.594 -12.328 -30.062 1 43.59 96 ARG A C 1
ATOM 718 O O . ARG A 1 96 ? -9.719 -13.07 -30.516 1 43.59 96 ARG A O 1
ATOM 725 N N . ARG A 1 97 ? -11.797 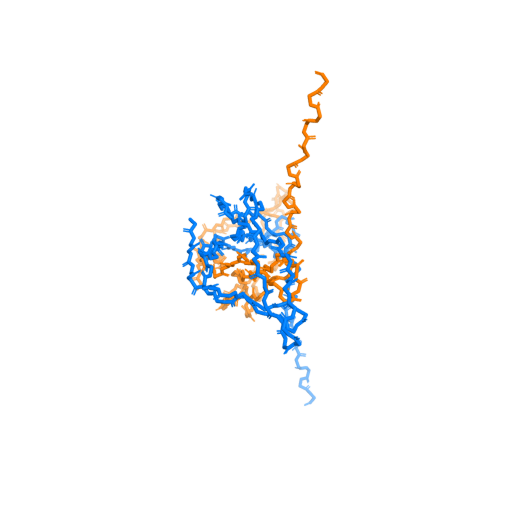-12.883 -30.062 1 41.78 97 ARG A N 1
ATOM 726 C CA . ARG A 1 97 ? -12.336 -13.703 -31.156 1 41.78 97 ARG A CA 1
ATOM 727 C C . ARG A 1 97 ? -12.117 -13.031 -32.5 1 41.78 97 ARG A C 1
ATOM 729 O O . ARG A 1 97 ? -12.453 -11.859 -32.688 1 41.78 97 ARG A O 1
ATOM 736 N N . ARG A 1 98 ? -11 -13.297 -33.125 1 40.5 98 ARG A N 1
ATOM 737 C CA . ARG A 1 98 ? -10.898 -12.984 -34.562 1 40.5 98 ARG A CA 1
ATOM 738 C C . ARG A 1 98 ? -12.203 -13.273 -35.281 1 40.5 98 ARG A C 1
ATOM 740 O O . ARG A 1 98 ? -12.695 -14.398 -35.25 1 40.5 98 ARG A O 1
ATOM 747 N N . ARG A 1 99 ? -13.031 -12.203 -35.406 1 33.03 99 ARG A N 1
ATOM 748 C CA . ARG A 1 99 ? -14 -12.312 -36.5 1 33.03 99 ARG A CA 1
ATOM 749 C C . ARG A 1 99 ? -13.289 -12.445 -37.844 1 33.03 99 ARG A C 1
ATOM 751 O O . ARG A 1 99 ? -12.281 -11.789 -38.094 1 33.03 99 ARG A O 1
ATOM 758 N N . VAL B 1 1 ? 10.453 -8.312 -12.711 1 97.62 1 VAL B N 1
ATOM 759 C CA . VAL B 1 1 ? 9.719 -9.492 -12.281 1 97.62 1 VAL B CA 1
ATOM 760 C C . VAL B 1 1 ? 10.664 -10.477 -11.602 1 97.62 1 VAL B C 1
ATOM 762 O O . VAL B 1 1 ? 11.781 -10.695 -12.07 1 97.62 1 VAL B O 1
ATOM 765 N N . ARG B 1 2 ? 10.188 -11.047 -10.477 1 98.12 2 ARG B N 1
ATOM 766 C CA . ARG B 1 2 ? 10.969 -12.047 -9.75 1 98.12 2 ARG B CA 1
ATOM 767 C C . ARG B 1 2 ? 10.5 -13.461 -10.086 1 98.12 2 ARG B C 1
ATOM 769 O O . ARG B 1 2 ? 9.438 -13.641 -10.688 1 98.12 2 ARG B O 1
ATOM 776 N N . SER B 1 3 ? 11.406 -14.43 -9.789 1 97.94 3 SER B N 1
ATOM 777 C CA . SER B 1 3 ? 11.023 -15.812 -10.055 1 97.94 3 SER B CA 1
ATOM 778 C C . SER B 1 3 ? 11.594 -16.766 -9 1 97.94 3 SER B C 1
ATOM 780 O O . SER B 1 3 ? 12.578 -16.438 -8.336 1 97.94 3 SER B O 1
ATOM 782 N N . GLU B 1 4 ? 10.945 -17.812 -8.828 1 97.38 4 GLU B N 1
ATOM 783 C CA . GLU B 1 4 ? 11.414 -18.891 -7.965 1 97.38 4 GLU B CA 1
ATOM 784 C C . GLU B 1 4 ? 11 -20.25 -8.508 1 97.38 4 GLU B C 1
ATOM 786 O O . GLU B 1 4 ? 9.914 -20.391 -9.078 1 97.38 4 GLU B O 1
ATOM 791 N N . GLU B 1 5 ? 11.906 -21.172 -8.406 1 97.56 5 GLU B N 1
ATOM 792 C CA . GLU B 1 5 ? 11.562 -22.547 -8.75 1 97.56 5 GLU B CA 1
ATOM 793 C C . GLU B 1 5 ? 10.875 -23.25 -7.574 1 97.56 5 GLU B C 1
ATOM 795 O O . GLU B 1 5 ? 11.461 -23.375 -6.5 1 97.56 5 GLU B O 1
ATOM 800 N N . THR B 1 6 ? 9.688 -23.703 -7.875 1 96.62 6 THR B N 1
ATOM 801 C CA . THR B 1 6 ? 8.977 -24.328 -6.77 1 96.62 6 THR B CA 1
ATOM 802 C C . THR B 1 6 ? 8.016 -25.406 -7.285 1 96.62 6 THR B C 1
ATOM 804 O O . THR B 1 6 ? 7.664 -25.406 -8.469 1 96.62 6 THR B O 1
ATOM 807 N N . VAL B 1 7 ? 7.723 -26.375 -6.34 1 97.25 7 VAL B N 1
ATOM 808 C CA . VAL B 1 7 ? 6.684 -27.359 -6.605 1 97.25 7 VAL B CA 1
ATOM 809 C C . VAL B 1 7 ? 5.328 -26.812 -6.152 1 97.25 7 VAL B C 1
ATOM 811 O O . VAL B 1 7 ? 5.195 -26.312 -5.035 1 97.25 7 VAL B O 1
ATOM 814 N N . ILE B 1 8 ? 4.371 -26.906 -7 1 96.25 8 ILE B N 1
ATOM 815 C CA . ILE B 1 8 ? 3.064 -26.375 -6.605 1 96.25 8 ILE B CA 1
ATOM 816 C C . ILE B 1 8 ? 2.156 -27.531 -6.188 1 96.25 8 ILE B C 1
ATOM 818 O O . ILE B 1 8 ? 2.311 -28.656 -6.664 1 96.25 8 ILE B O 1
ATOM 822 N N . GLU B 1 9 ? 1.252 -27.203 -5.246 1 95.69 9 GLU B N 1
ATOM 823 C CA . GLU B 1 9 ? 0.267 -28.156 -4.742 1 95.69 9 GLU B CA 1
ATOM 824 C C . GLU B 1 9 ? -1.153 -27.625 -4.914 1 95.69 9 GLU B C 1
ATOM 826 O O . GLU B 1 9 ? -1.423 -26.453 -4.633 1 95.69 9 GLU B O 1
ATOM 831 N N . SER B 1 10 ? -1.978 -28.5 -5.391 1 94.69 10 SER B N 1
ATOM 832 C CA . SER B 1 10 ? -3.395 -28.188 -5.516 1 94.69 10 SER B CA 1
ATOM 833 C C . SER B 1 10 ? -4.262 -29.422 -5.305 1 94.69 10 SER B C 1
ATOM 835 O O . SER B 1 10 ? -4.062 -30.453 -5.961 1 94.69 10 SER B O 1
ATOM 837 N N . ASN B 1 11 ? -5.195 -29.266 -4.387 1 92.88 11 ASN B N 1
ATOM 838 C CA . ASN B 1 11 ? -6.168 -30.312 -4.145 1 92.88 11 ASN B CA 1
ATOM 839 C C . ASN B 1 11 ? -5.488 -31.672 -3.92 1 92.88 11 ASN B C 1
ATOM 841 O O . ASN B 1 11 ? -5.879 -32.656 -4.516 1 92.88 11 ASN B O 1
ATOM 845 N N . GLY B 1 12 ? -4.445 -31.703 -3.203 1 93.19 12 GLY B N 1
ATOM 846 C CA . GLY B 1 12 ? -3.777 -32.938 -2.814 1 93.19 12 GLY B CA 1
ATOM 847 C C . GLY B 1 12 ? -2.846 -33.469 -3.883 1 93.19 12 GLY B C 1
ATOM 848 O O . GLY B 1 12 ? -2.318 -34.594 -3.756 1 93.19 12 GLY B O 1
ATOM 849 N N . CYS B 1 13 ? -2.736 -32.812 -4.875 1 97.12 13 CYS B N 1
ATOM 850 C CA . CYS B 1 13 ? -1.837 -33.188 -5.957 1 97.12 13 CYS B CA 1
ATOM 851 C C . CYS B 1 13 ? -0.651 -32.25 -6.047 1 97.12 13 CYS B C 1
ATOM 853 O O . CYS B 1 13 ? -0.749 -31.094 -5.641 1 97.12 13 CYS B O 1
ATOM 855 N N . ASN B 1 14 ? 0.48 -32.812 -6.617 1 97.62 14 ASN B N 1
ATOM 856 C CA . ASN B 1 14 ? 1.691 -32 -6.738 1 97.62 14 ASN B CA 1
ATOM 857 C C . ASN B 1 14 ? 2.238 -32 -8.164 1 97.62 14 ASN B C 1
ATOM 859 O O . ASN B 1 14 ? 2.09 -33 -8.875 1 97.62 14 ASN B O 1
ATOM 863 N N . SER B 1 15 ? 2.943 -30.844 -8.391 1 97.44 15 SER B N 1
ATOM 864 C CA . SER B 1 15 ? 3.605 -30.844 -9.688 1 97.44 15 SER B CA 1
ATOM 865 C C . SER B 1 15 ? 4.734 -31.875 -9.727 1 97.44 15 SER B C 1
ATOM 867 O O . SER B 1 15 ? 5.453 -32.062 -8.742 1 97.44 15 SER B O 1
ATOM 869 N N . THR B 1 16 ? 4.883 -32.469 -10.867 1 95.31 16 THR B N 1
ATOM 870 C CA . THR B 1 16 ? 5.863 -33.531 -11.016 1 95.31 16 THR B CA 1
ATOM 871 C C . THR B 1 16 ? 7.281 -32.969 -11.039 1 95.31 16 THR B C 1
ATOM 873 O O . THR B 1 16 ? 8.242 -33.688 -10.75 1 95.31 16 THR B O 1
ATOM 876 N N . ARG B 1 17 ? 7.445 -31.797 -11.469 1 95.19 17 ARG B N 1
ATOM 877 C CA . ARG B 1 17 ? 8.711 -31.062 -11.469 1 95.19 17 ARG B CA 1
ATOM 878 C C . ARG B 1 17 ? 8.539 -29.656 -10.914 1 95.19 17 ARG B C 1
ATOM 880 O O . ARG B 1 17 ? 7.426 -29.125 -10.898 1 95.19 17 ARG B O 1
ATOM 887 N N . PRO B 1 18 ? 9.695 -29.094 -10.406 1 97.19 18 PRO B N 1
ATOM 888 C CA . PRO B 1 18 ? 9.594 -27.688 -10.016 1 97.19 18 PRO B CA 1
ATOM 889 C C . PRO B 1 18 ? 9.219 -26.781 -11.188 1 97.19 18 PRO B C 1
ATOM 891 O O . PRO B 1 18 ? 9.648 -27 -12.32 1 97.19 18 PRO B O 1
ATOM 894 N N . LEU B 1 19 ? 8.422 -25.875 -10.859 1 97.56 19 LEU B N 1
ATOM 895 C CA . LEU B 1 19 ? 8.008 -24.875 -11.836 1 97.56 19 LEU B CA 1
ATOM 896 C C . LEU B 1 19 ? 8.648 -23.531 -11.547 1 97.56 19 LEU B C 1
ATOM 898 O O . LEU B 1 19 ? 8.906 -23.203 -10.383 1 97.56 19 LEU B O 1
ATOM 902 N N . ASN B 1 20 ? 8.891 -22.812 -12.609 1 97 20 ASN B N 1
ATOM 903 C CA . ASN B 1 20 ? 9.359 -21.438 -12.453 1 97 20 ASN B CA 1
ATOM 904 C C . ASN B 1 20 ? 8.211 -20.469 -12.195 1 97 20 ASN B C 1
ATOM 906 O O . ASN B 1 20 ? 7.59 -19.969 -13.133 1 97 20 ASN B O 1
ATOM 910 N N . LEU B 1 21 ? 7.938 -20.156 -10.992 1 97.81 21 LEU B N 1
ATOM 911 C CA . LEU B 1 21 ? 6.859 -19.234 -10.648 1 97.81 21 LEU B CA 1
ATOM 912 C C . LEU B 1 21 ? 7.355 -17.781 -10.656 1 97.81 21 LEU B C 1
ATOM 914 O O . LEU B 1 21 ? 8.312 -17.453 -9.953 1 97.81 21 LEU B O 1
ATOM 918 N N . THR B 1 22 ? 6.688 -16.984 -11.492 1 98.5 22 THR B N 1
ATOM 919 C CA . THR B 1 22 ? 7.027 -15.562 -11.539 1 98.5 22 THR B CA 1
ATOM 920 C C . THR B 1 22 ? 6.066 -14.742 -10.688 1 98.5 22 THR B C 1
ATOM 922 O O . THR B 1 22 ? 4.887 -15.078 -10.57 1 98.5 22 THR B O 1
ATOM 925 N N . TYR B 1 23 ? 6.547 -13.688 -10.023 1 98.5 23 TYR B N 1
ATOM 926 C CA . TYR B 1 23 ? 5.727 -12.867 -9.133 1 98.5 23 TYR B CA 1
ATOM 927 C C . TYR B 1 23 ? 6.293 -11.461 -9.016 1 98.5 23 TYR B C 1
ATOM 929 O O . TYR B 1 23 ? 7.434 -11.211 -9.406 1 98.5 23 TYR B O 1
ATOM 937 N N . CYS B 1 24 ? 5.469 -10.602 -8.492 1 98.06 24 CYS B N 1
ATOM 938 C CA . CYS B 1 24 ? 5.895 -9.234 -8.227 1 98.06 24 CYS B CA 1
ATOM 939 C C . CYS B 1 24 ? 6.293 -9.055 -6.77 1 98.06 24 CYS B C 1
ATOM 941 O O . CYS B 1 24 ? 5.598 -9.531 -5.867 1 98.06 24 CYS B O 1
ATOM 943 N N . ALA B 1 25 ? 7.414 -8.484 -6.602 1 97.38 25 ALA B N 1
ATOM 944 C CA . ALA B 1 25 ? 7.879 -8.102 -5.27 1 97.38 25 ALA B CA 1
ATOM 945 C C . ALA B 1 25 ? 8.789 -6.875 -5.336 1 97.38 25 ALA B C 1
ATOM 947 O O . ALA B 1 25 ? 9.633 -6.773 -6.227 1 97.38 25 ALA B O 1
ATOM 948 N N . GLY B 1 26 ? 8.578 -6.031 -4.402 1 95.56 26 GLY B N 1
ATOM 949 C CA . GLY B 1 26 ? 9.414 -4.84 -4.348 1 95.56 26 GLY B CA 1
ATOM 950 C C . GLY B 1 26 ? 8.898 -3.795 -3.377 1 95.56 26 GLY B C 1
ATOM 951 O O . GLY B 1 26 ? 8.164 -4.117 -2.441 1 95.56 26 GLY B O 1
ATOM 952 N N . HIS B 1 27 ? 9.5 -2.619 -3.48 1 95 27 HIS B N 1
ATOM 953 C CA . HIS B 1 27 ? 9.141 -1.491 -2.629 1 95 27 HIS B CA 1
ATOM 954 C C . HIS B 1 27 ? 8.492 -0.375 -3.438 1 95 27 HIS B C 1
ATOM 956 O O . HIS B 1 27 ? 8.961 -0.033 -4.523 1 95 27 HIS B O 1
ATOM 962 N N . CYS B 1 28 ? 7.344 -0.017 -3.002 1 93.69 28 CYS B N 1
ATOM 963 C CA . CYS B 1 28 ? 6.621 1.08 -3.637 1 93.69 28 CYS B CA 1
ATOM 964 C C . CYS B 1 28 ? 6.484 2.266 -2.689 1 93.69 28 CYS B C 1
ATOM 966 O O . CYS B 1 28 ? 6.668 2.123 -1.479 1 93.69 28 CYS B O 1
ATOM 968 N N . GLY B 1 29 ? 6.223 3.387 -3.311 1 94.06 29 GLY B N 1
ATOM 969 C CA . GLY B 1 29 ? 6.117 4.602 -2.521 1 94.06 29 GLY B CA 1
ATOM 970 C C . GLY B 1 29 ? 4.824 4.695 -1.733 1 94.06 29 GLY B C 1
ATOM 971 O O . GLY B 1 29 ? 3.773 4.25 -2.201 1 94.06 29 GLY B O 1
ATOM 972 N N . SER B 1 30 ? 4.953 5.23 -0.542 1 94.5 30 SER B N 1
ATOM 973 C CA . SER B 1 30 ? 3.785 5.48 0.295 1 94.5 30 SER B CA 1
ATOM 974 C C . SER B 1 30 ? 4.023 6.652 1.243 1 94.5 30 SER B C 1
ATOM 976 O O . SER B 1 30 ? 5.168 6.98 1.555 1 94.5 30 SER B O 1
ATOM 978 N N . SER B 1 31 ? 2.908 7.293 1.571 1 95 31 SER B N 1
ATOM 979 C CA . SER B 1 31 ? 3.031 8.438 2.473 1 95 31 SER B CA 1
ATOM 980 C C . SER B 1 31 ? 1.739 8.664 3.25 1 95 31 SER B C 1
ATOM 982 O O . SER B 1 31 ? 0.673 8.195 2.85 1 95 31 SER B O 1
ATOM 984 N N . SER B 1 32 ? 1.89 9.359 4.352 1 94.88 32 SER B N 1
ATOM 985 C CA . SER B 1 32 ? 0.803 9.836 5.199 1 94.88 32 SER B CA 1
ATOM 986 C C . SER B 1 32 ? 1.072 11.258 5.688 1 94.88 32 SER B C 1
ATOM 988 O O . SER B 1 32 ? 2.049 11.5 6.398 1 94.88 32 SER B O 1
ATOM 990 N N . ARG B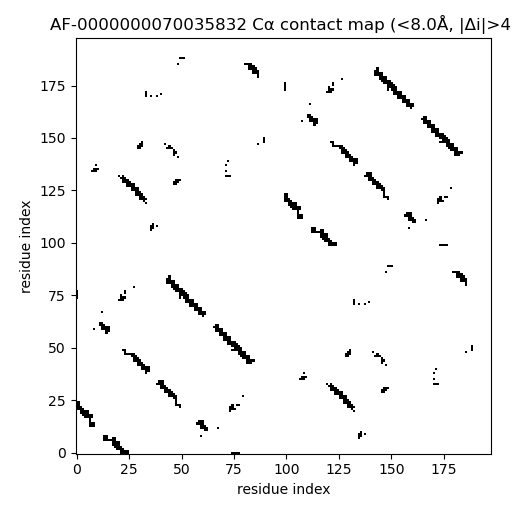 1 33 ? 0.107 12.164 5.332 1 96.06 33 ARG B N 1
ATOM 991 C CA . ARG B 1 33 ? 0.341 13.586 5.598 1 96.06 33 ARG B CA 1
ATOM 992 C C . ARG B 1 33 ? -0.94 14.273 6.055 1 96.06 33 ARG B C 1
ATOM 994 O O . ARG B 1 33 ? -2.021 14 5.527 1 96.06 33 ARG B O 1
ATOM 1001 N N . TYR B 1 34 ? -0.744 15.234 7 1 96.38 34 TYR B N 1
ATOM 1002 C CA . TYR B 1 34 ? -1.884 16.062 7.391 1 96.38 34 TYR B CA 1
ATOM 1003 C C . TYR B 1 34 ? -2.178 17.125 6.344 1 96.38 34 TYR B C 1
ATOM 1005 O O . TYR B 1 34 ? -1.264 17.797 5.863 1 96.38 34 TYR B O 1
ATOM 1013 N N . SER B 1 35 ? -3.449 17.266 6.031 1 95.69 35 SER B N 1
ATOM 1014 C CA . SER B 1 35 ? -3.932 18.328 5.156 1 95.69 35 SER B CA 1
ATOM 1015 C C . SER B 1 35 ? -4.812 19.312 5.918 1 95.69 35 SER B C 1
ATOM 1017 O O . SER B 1 35 ? -5.91 18.953 6.359 1 95.69 35 SER B O 1
ATOM 1019 N N . ALA B 1 36 ? -4.426 20.484 5.879 1 95 36 ALA B N 1
ATOM 1020 C CA . ALA B 1 36 ? -5.215 21.516 6.562 1 95 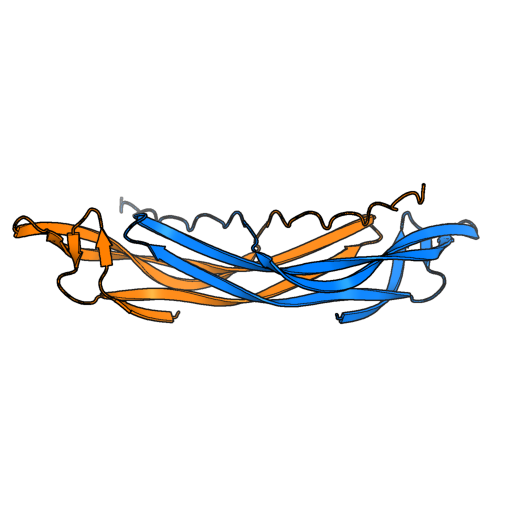36 ALA B CA 1
ATOM 1021 C C . ALA B 1 36 ? -6.5 21.812 5.797 1 95 36 ALA B C 1
ATOM 1023 O O . ALA B 1 36 ? -7.547 22.062 6.402 1 95 36 ALA B O 1
ATOM 1024 N N . ALA B 1 37 ? -6.332 21.844 4.508 1 91.81 37 ALA B N 1
ATOM 1025 C CA . ALA B 1 37 ? -7.492 22.109 3.66 1 91.81 37 ALA B CA 1
ATOM 1026 C C . ALA B 1 37 ? -8.586 21.062 3.896 1 91.81 37 ALA B C 1
ATOM 1028 O O . ALA B 1 37 ? -9.766 21.406 4 1 91.81 37 ALA B O 1
ATOM 1029 N N . ALA B 1 38 ? -8.219 19.875 4.039 1 93.56 38 ALA B N 1
ATOM 1030 C CA . ALA B 1 38 ? -9.18 18.797 4.262 1 93.56 38 ALA B CA 1
ATOM 1031 C C . ALA B 1 38 ? -9.383 18.547 5.75 1 93.56 38 ALA B C 1
ATOM 1033 O O . ALA B 1 38 ? -10.328 17.859 6.145 1 93.56 38 ALA B O 1
ATOM 1034 N N . ASN B 1 39 ? -8.57 19.078 6.551 1 93.06 39 ASN B N 1
ATOM 1035 C CA . ASN B 1 39 ? -8.562 18.891 7.996 1 93.06 39 ASN B CA 1
ATOM 1036 C C . ASN B 1 39 ? -8.562 17.422 8.367 1 93.06 39 ASN B C 1
ATOM 1038 O O . ASN B 1 39 ? -9.375 16.984 9.188 1 93.06 39 ASN B O 1
ATOM 1042 N N . LYS B 1 40 ? -7.703 16.641 7.734 1 94.75 40 LYS B N 1
ATOM 1043 C CA . LYS B 1 40 ? -7.562 15.203 7.973 1 94.75 40 LYS B CA 1
ATOM 1044 C C . LYS B 1 40 ? -6.211 14.695 7.477 1 94.75 40 LYS B C 1
ATOM 1046 O O . LYS B 1 40 ? -5.484 15.414 6.793 1 94.75 40 LYS B O 1
ATOM 1051 N N . MET B 1 41 ? -5.961 13.438 7.953 1 93.75 41 MET B N 1
ATOM 1052 C CA . MET B 1 41 ? -4.785 12.75 7.418 1 93.75 41 MET B CA 1
ATOM 1053 C C . MET B 1 41 ? -5.055 12.227 6.012 1 93.75 41 MET B C 1
ATOM 1055 O O . MET B 1 41 ? -6.082 11.586 5.766 1 93.75 41 MET B O 1
ATOM 1059 N N . MET B 1 42 ? -4.086 12.531 5.094 1 92.88 42 MET B N 1
ATOM 1060 C CA . MET B 1 42 ? -4.156 12.008 3.73 1 92.88 42 MET B CA 1
ATOM 1061 C C . MET B 1 42 ? -3.139 10.891 3.518 1 92.88 42 MET B C 1
ATOM 1063 O O . MET B 1 42 ? -1.945 11.086 3.758 1 92.88 42 MET B O 1
ATOM 1067 N N . HIS B 1 43 ? -3.682 9.781 3.027 1 91.75 43 HIS B N 1
ATOM 1068 C CA . HIS B 1 43 ? -2.824 8.617 2.832 1 91.75 43 HIS B CA 1
ATOM 1069 C C . HIS B 1 43 ? -2.691 8.273 1.354 1 91.75 43 HIS B C 1
ATOM 1071 O O . HIS B 1 43 ? -3.678 8.305 0.614 1 91.75 43 HIS B O 1
ATOM 1077 N N . ASN B 1 44 ? -1.479 8.047 0.978 1 90.75 44 ASN B N 1
ATOM 1078 C CA . ASN B 1 44 ? -1.146 7.547 -0.353 1 90.75 44 ASN B CA 1
ATOM 1079 C C . ASN B 1 44 ? -0.302 6.277 -0.284 1 90.75 44 ASN B C 1
ATOM 1081 O O . ASN B 1 44 ? 0.695 6.23 0.438 1 90.75 44 ASN B O 1
ATOM 1085 N N . CYS B 1 45 ? -0.812 5.387 -1.124 1 90.94 45 CYS B N 1
ATOM 1086 C CA . CYS B 1 45 ? -0.096 4.117 -1.078 1 90.94 45 CYS B CA 1
ATOM 1087 C C . CYS B 1 45 ? -0.089 3.443 -2.445 1 90.94 45 CYS B C 1
ATOM 1089 O O . CYS B 1 45 ? -1.094 3.469 -3.158 1 90.94 45 CYS B O 1
ATOM 1091 N N . GLU B 1 46 ? 1.101 2.971 -2.801 1 91.81 46 GLU B N 1
ATOM 1092 C CA . GLU B 1 46 ? 1.238 2.133 -3.99 1 91.81 46 GLU B CA 1
ATOM 1093 C C . GLU B 1 46 ? 1.708 0.729 -3.623 1 91.81 46 GLU B C 1
ATOM 1095 O O . GLU B 1 46 ? 2.518 0.558 -2.709 1 91.81 46 GLU B O 1
ATOM 1100 N N . CYS B 1 47 ? 1.279 -0.23 -4.406 1 92.25 47 CYS B N 1
ATOM 1101 C CA . CYS B 1 47 ? 1.657 -1.619 -4.172 1 92.25 47 CYS B CA 1
ATOM 1102 C C . CYS B 1 47 ? 2.15 -2.275 -5.453 1 92.25 47 CYS B C 1
ATOM 1104 O O . CYS B 1 47 ? 1.622 -2.01 -6.535 1 92.25 47 CYS B O 1
ATOM 1106 N N . CYS B 1 48 ? 3.047 -3.133 -5.254 1 93.69 48 CYS B N 1
ATOM 1107 C CA . CYS B 1 48 ? 3.623 -3.855 -6.383 1 93.69 48 CYS B CA 1
ATOM 1108 C C . CYS B 1 48 ? 2.643 -4.891 -6.926 1 93.69 48 CYS B C 1
ATOM 1110 O O . CYS B 1 48 ? 2.338 -5.875 -6.254 1 93.69 48 CYS B O 1
ATOM 1112 N N . GLN B 1 49 ? 2.17 -4.668 -8.172 1 93 49 GLN B N 1
ATOM 1113 C CA . GLN B 1 49 ? 1.102 -5.484 -8.727 1 93 49 GLN B CA 1
ATOM 1114 C C . GLN B 1 49 ? 1.426 -5.914 -10.156 1 93 49 GLN B C 1
ATOM 1116 O O . GLN B 1 49 ? 2.078 -5.176 -10.898 1 93 49 GLN B O 1
ATOM 1121 N N . GLU B 1 50 ? 0.939 -7.129 -10.453 1 95.5 50 GLU B N 1
ATOM 1122 C CA . GLU B 1 50 ? 1.093 -7.613 -11.82 1 95.5 50 GLU B CA 1
ATOM 1123 C C . GLU B 1 50 ? 0.249 -6.793 -12.789 1 95.5 50 GLU B C 1
ATOM 1125 O O . GLU B 1 50 ? -0.93 -6.535 -12.531 1 95.5 50 GLU B O 1
ATOM 1130 N N . THR B 1 51 ? 0.828 -6.352 -13.938 1 94.62 51 THR B N 1
ATOM 1131 C CA . THR B 1 51 ? 0.087 -5.605 -14.945 1 94.62 51 THR B CA 1
ATOM 1132 C C . THR B 1 51 ? -0.151 -6.461 -16.188 1 94.62 51 THR B C 1
ATOM 1134 O O . THR B 1 51 ? -1.037 -6.164 -16.984 1 94.62 51 THR B O 1
ATOM 1137 N N . ARG B 1 52 ? 0.673 -7.438 -16.406 1 96.88 52 ARG B N 1
ATOM 1138 C CA . ARG B 1 52 ? 0.532 -8.406 -17.484 1 96.88 52 ARG B CA 1
ATOM 1139 C C . ARG B 1 52 ? 0.781 -9.828 -16.984 1 96.88 52 ARG B C 1
ATOM 1141 O O . ARG B 1 52 ? 1.749 -10.078 -16.266 1 96.88 52 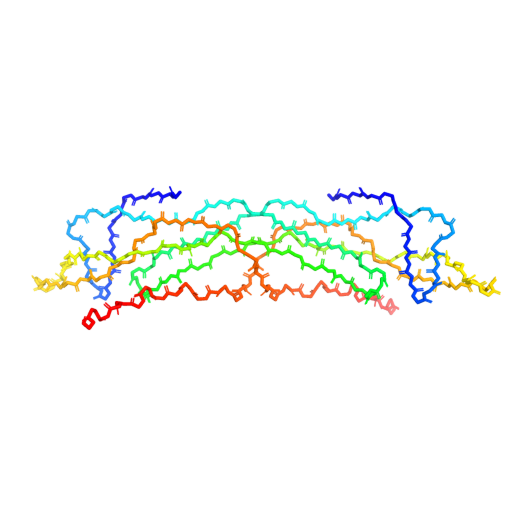ARG B O 1
ATOM 1148 N N . THR B 1 53 ? -0.198 -10.688 -17.359 1 97.56 53 THR B N 1
ATOM 1149 C CA . THR B 1 53 ? -0.075 -12.078 -16.938 1 97.56 53 THR B CA 1
ATOM 1150 C C . THR B 1 53 ? -0.393 -13.023 -18.094 1 97.56 53 THR B C 1
ATOM 1152 O O . THR B 1 53 ? -0.98 -12.602 -19.094 1 97.56 53 THR B O 1
ATOM 1155 N N . SER B 1 54 ? 0.065 -14.258 -18 1 97.75 54 SER B N 1
ATOM 1156 C CA . SER B 1 54 ? -0.296 -15.359 -18.891 1 97.75 54 SER B CA 1
ATOM 1157 C C . SER B 1 54 ? -0.544 -16.641 -18.109 1 97.75 54 SER B C 1
ATOM 1159 O O . SER B 1 54 ? -0.3 -16.688 -16.891 1 97.75 54 SER B O 1
ATOM 1161 N N . GLN B 1 55 ? -1.158 -17.609 -18.875 1 97.06 55 GLN B N 1
ATOM 1162 C CA . GLN B 1 55 ? -1.408 -18.891 -18.234 1 97.06 55 GLN B CA 1
ATOM 1163 C C . GLN B 1 55 ? -0.484 -19.969 -18.797 1 97.06 55 GLN B C 1
ATOM 1165 O O . GLN B 1 55 ? -0.221 -20.016 -20 1 97.06 55 GLN B O 1
ATOM 1170 N N . LYS B 1 56 ? -0.065 -20.844 -17.859 1 97.12 56 LYS B N 1
ATOM 1171 C CA . LYS B 1 56 ? 0.715 -22.016 -18.25 1 97.12 56 LYS B CA 1
ATOM 1172 C C . LYS B 1 56 ? 0.144 -23.281 -17.609 1 97.12 56 LYS B C 1
ATOM 1174 O O . LYS B 1 56 ? -0.409 -23.234 -16.516 1 97.12 56 LYS B O 1
ATOM 1179 N N . GLU B 1 57 ? 0.279 -24.312 -18.391 1 96.38 57 GLU B N 1
ATOM 1180 C CA . GLU B 1 57 ? -0.264 -25.578 -17.906 1 96.38 57 GLU B CA 1
ATOM 1181 C C . GLU B 1 57 ? 0.816 -26.422 -17.234 1 96.38 57 GLU B C 1
ATOM 1183 O O . GLU B 1 57 ? 1.944 -26.5 -17.734 1 96.38 57 GLU B O 1
ATOM 1188 N N . ALA B 1 58 ? 0.435 -27.047 -16.141 1 96.81 58 ALA B N 1
ATOM 1189 C CA . ALA B 1 58 ? 1.316 -27.984 -15.453 1 96.81 58 ALA B CA 1
ATOM 1190 C C . ALA B 1 58 ? 0.599 -29.297 -15.156 1 96.81 58 ALA B C 1
ATOM 1192 O O . ALA B 1 58 ? -0.609 -29.312 -14.906 1 96.81 58 ALA B O 1
ATOM 1193 N N . GLU B 1 59 ? 1.37 -30.312 -15.258 1 96.44 59 GLU B N 1
ATOM 1194 C CA . GLU B 1 59 ? 0.833 -31.609 -14.859 1 96.44 59 GLU B CA 1
ATOM 1195 C C . GLU B 1 59 ? 1.096 -31.891 -13.383 1 96.44 59 GLU B C 1
ATOM 1197 O O . GLU B 1 59 ? 2.24 -31.844 -12.93 1 96.44 59 GLU B O 1
ATOM 1202 N N . LEU B 1 60 ? 0.069 -32.219 -12.703 1 97.5 60 LEU B N 1
ATOM 1203 C CA . LEU B 1 60 ? 0.196 -32.562 -11.289 1 97.5 60 LEU B CA 1
ATOM 1204 C C . LEU B 1 60 ? -0.036 -34.062 -11.078 1 97.5 60 LEU B C 1
ATOM 1206 O O . LEU B 1 60 ? -0.901 -34.656 -11.719 1 97.5 60 LEU B O 1
ATOM 1210 N N . ALA B 1 61 ? 0.646 -34.656 -10.164 1 97.69 61 ALA B N 1
ATOM 1211 C CA . ALA B 1 61 ? 0.482 -36.062 -9.789 1 97.69 61 ALA B CA 1
ATOM 1212 C C . ALA B 1 61 ? -0.198 -36.188 -8.43 1 97.69 61 ALA B C 1
ATOM 1214 O O . ALA B 1 61 ? 0.187 -35.531 -7.473 1 97.69 61 ALA B O 1
ATOM 1215 N N . CYS B 1 62 ? -1.186 -37.125 -8.398 1 97.38 62 CYS B N 1
ATOM 1216 C CA . CYS B 1 62 ? -1.958 -37.312 -7.172 1 97.38 62 CYS B CA 1
ATOM 1217 C C . CYS B 1 62 ? -1.535 -38.562 -6.438 1 97.38 62 CYS B C 1
ATOM 1219 O O . CYS B 1 62 ? -0.782 -39.375 -6.977 1 97.38 62 CYS B O 1
ATOM 1221 N N . ALA B 1 63 ? -2.002 -38.625 -5.191 1 94.69 63 ALA B N 1
ATOM 1222 C CA . ALA B 1 63 ? -1.616 -39.75 -4.336 1 94.69 63 ALA B CA 1
ATOM 1223 C C . ALA B 1 63 ? -2.123 -41.094 -4.902 1 94.69 63 ALA B C 1
ATOM 1225 O O . ALA B 1 63 ? -1.501 -42.125 -4.703 1 94.69 63 ALA B O 1
ATOM 1226 N N . ASP B 1 64 ? -3.217 -41.062 -5.605 1 95.75 64 ASP B N 1
ATOM 1227 C CA . ASP B 1 64 ? -3.816 -42.281 -6.145 1 95.75 64 ASP B CA 1
ATOM 1228 C C . ASP B 1 64 ? -3.17 -42.688 -7.473 1 95.75 64 ASP B C 1
ATOM 1230 O O . ASP B 1 64 ? -3.578 -43.656 -8.109 1 95.75 64 ASP B O 1
ATOM 1234 N N . GLY B 1 65 ? -2.25 -41.969 -7.938 1 94.19 65 GLY B N 1
ATOM 1235 C CA . GLY B 1 65 ? -1.532 -42.281 -9.164 1 94.19 65 GLY B CA 1
ATOM 1236 C C . GLY B 1 65 ? -2.062 -41.531 -10.367 1 94.19 65 GLY B C 1
ATOM 1237 O O . GLY B 1 65 ? -1.435 -41.531 -11.43 1 94.19 65 GLY B O 1
ATOM 1238 N N . SER B 1 66 ? -3.152 -40.906 -10.148 1 96 66 SER B N 1
ATOM 1239 C CA . SER B 1 66 ? -3.723 -40.156 -11.258 1 96 66 SER B CA 1
ATOM 1240 C C . SER B 1 66 ? -2.975 -38.844 -11.484 1 96 66 SER B C 1
ATOM 1242 O O . SER B 1 66 ? -2.203 -38.406 -10.625 1 96 66 SER B O 1
ATOM 1244 N N . LYS B 1 67 ? -3.143 -38.375 -12.766 1 96.56 67 LYS B N 1
ATOM 1245 C CA . LYS B 1 67 ? -2.561 -37.094 -13.133 1 96.56 67 LYS B CA 1
ATOM 1246 C C . LYS B 1 67 ? -3.645 -36.094 -13.523 1 96.56 67 LYS B C 1
ATOM 1248 O O . LYS B 1 67 ? -4.648 -36.469 -14.141 1 96.56 67 LYS B O 1
ATOM 1253 N N . VAL B 1 68 ? -3.369 -34.875 -13.086 1 95.81 68 VAL B N 1
ATOM 1254 C CA . VAL B 1 68 ? -4.332 -33.844 -13.43 1 95.81 68 VAL B CA 1
ATOM 1255 C C . VAL B 1 68 ? -3.604 -32.625 -14.016 1 95.81 68 VAL B C 1
ATOM 1257 O O . VAL B 1 68 ? -2.473 -32.344 -13.625 1 95.81 68 VAL B O 1
ATOM 1260 N N . LYS B 1 69 ? -4.273 -32 -15.008 1 95.75 69 LYS B N 1
ATOM 1261 C CA . LYS B 1 69 ? -3.752 -30.766 -15.57 1 95.75 69 LYS B CA 1
ATOM 1262 C C . LYS B 1 69 ? -4.188 -29.562 -14.742 1 95.75 69 LYS B C 1
ATOM 1264 O O . LYS B 1 69 ? -5.332 -29.5 -14.281 1 95.75 69 LYS B O 1
ATOM 1269 N N . HIS B 1 70 ? -3.227 -28.703 -14.531 1 95.75 70 HIS B N 1
ATOM 1270 C CA . HIS B 1 70 ? -3.484 -27.484 -13.766 1 95.75 70 HIS B CA 1
ATOM 1271 C C . HIS B 1 70 ? -2.945 -26.25 -14.477 1 95.75 70 HIS B C 1
ATOM 1273 O O . HIS B 1 70 ? -1.793 -26.234 -14.914 1 95.75 70 HIS B O 1
ATOM 1279 N N . LEU B 1 71 ? -3.816 -25.266 -14.586 1 96.5 71 LEU B N 1
ATOM 1280 C CA . LEU B 1 71 ? -3.385 -23.984 -15.133 1 96.5 71 LEU B CA 1
ATOM 1281 C C . LEU B 1 71 ? -2.971 -23.016 -14.023 1 96.5 71 LEU B C 1
ATOM 1283 O O . LEU B 1 71 ? -3.709 -22.828 -13.055 1 96.5 71 LEU B O 1
ATOM 1287 N N . TYR B 1 72 ? -1.798 -22.484 -14.203 1 96.5 72 TYR B N 1
ATOM 1288 C CA . TYR B 1 72 ? -1.349 -21.5 -13.219 1 96.5 72 TYR B CA 1
ATOM 1289 C C . TYR B 1 72 ? -0.956 -20.188 -13.898 1 96.5 72 TYR B C 1
ATOM 1291 O O . TYR B 1 72 ? -0.679 -20.156 -15.102 1 96.5 72 TYR B O 1
ATOM 1299 N N . THR B 1 73 ? -0.958 -19.172 -13.102 1 96.94 73 THR B N 1
ATOM 1300 C CA . THR B 1 73 ? -0.755 -17.828 -13.633 1 96.94 73 THR B CA 1
ATOM 1301 C C . THR B 1 73 ? 0.726 -17.453 -13.625 1 96.94 73 THR B C 1
ATOM 1303 O O . THR B 1 73 ? 1.408 -17.625 -12.617 1 96.94 73 THR B O 1
ATOM 1306 N N . VAL B 1 74 ? 1.171 -16.984 -14.766 1 97.56 74 VAL B N 1
ATOM 1307 C CA . VAL B 1 74 ? 2.539 -16.484 -14.922 1 97.56 74 VAL B CA 1
ATOM 1308 C C . VAL B 1 74 ? 2.539 -14.969 -15.008 1 97.56 74 VAL B C 1
ATOM 1310 O O . VAL B 1 74 ? 1.839 -14.383 -15.836 1 97.56 74 VAL B O 1
ATOM 1313 N N . VAL B 1 75 ? 3.365 -14.289 -14.18 1 98.12 75 VAL B N 1
ATOM 1314 C CA . VAL B 1 75 ? 3.482 -12.836 -14.203 1 98.12 75 VAL B CA 1
ATOM 1315 C C . VAL B 1 75 ? 4.535 -12.414 -15.227 1 98.12 75 VAL B C 1
ATOM 1317 O O . VAL B 1 75 ? 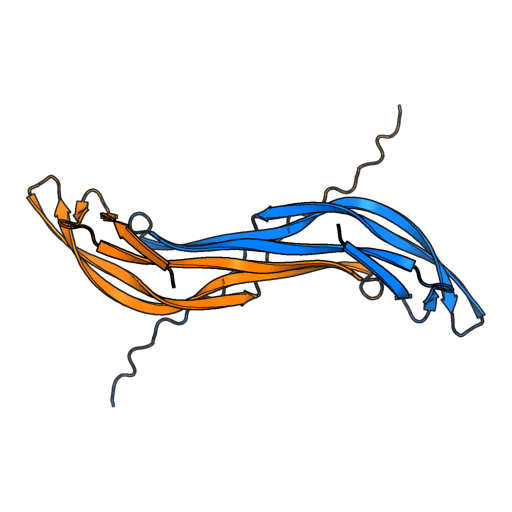5.664 -12.914 -15.203 1 98.12 75 VAL B O 1
ATOM 1320 N N . GLU B 1 76 ? 4.109 -11.492 -16.062 1 98.31 76 GLU B N 1
ATOM 1321 C CA . GLU B 1 76 ? 5.02 -11.047 -17.109 1 98.31 76 GLU B CA 1
ATOM 1322 C C . GLU B 1 76 ? 5.52 -9.633 -16.844 1 98.31 76 GLU B C 1
ATOM 1324 O O . GLU B 1 76 ? 6.582 -9.242 -17.328 1 98.31 76 GLU B O 1
ATOM 1329 N N . ALA B 1 77 ? 4.703 -8.852 -16.172 1 98.12 77 ALA B N 1
ATOM 1330 C CA . ALA B 1 77 ? 5.074 -7.469 -15.883 1 98.12 77 ALA B CA 1
ATOM 1331 C C . ALA B 1 77 ? 4.473 -7 -14.555 1 98.12 77 ALA B C 1
ATOM 1333 O O . ALA B 1 77 ? 3.391 -7.449 -14.164 1 98.12 77 ALA B O 1
ATOM 1334 N N . CYS B 1 78 ? 5.242 -6.094 -13.93 1 97.06 78 CYS B N 1
ATOM 1335 C CA . CYS B 1 78 ? 4.824 -5.527 -12.656 1 97.06 78 CYS B CA 1
ATOM 1336 C C . CYS B 1 78 ? 4.789 -4.008 -12.711 1 97.06 78 CYS B C 1
ATOM 1338 O O . CYS B 1 78 ? 5.52 -3.396 -13.5 1 97.06 78 CY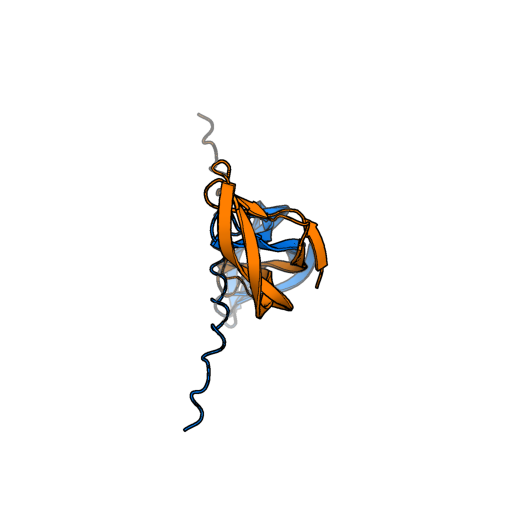S B O 1
ATOM 1340 N N . ARG B 1 79 ? 3.938 -3.449 -11.875 1 94.38 79 ARG B N 1
ATOM 1341 C CA . ARG B 1 79 ? 3.928 -2.006 -11.672 1 94.38 79 ARG B CA 1
ATOM 1342 C C . ARG B 1 79 ? 3.508 -1.658 -10.25 1 94.38 79 ARG B C 1
ATOM 1344 O O . ARG B 1 79 ? 2.844 -2.453 -9.578 1 94.38 79 ARG B O 1
ATOM 1351 N N . CYS B 1 80 ? 4.117 -0.562 -9.797 1 94.06 80 CYS B N 1
ATOM 1352 C CA . CYS B 1 80 ? 3.523 0.033 -8.602 1 94.06 80 CYS B CA 1
ATOM 1353 C C . CYS B 1 80 ? 2.189 0.695 -8.93 1 94.06 80 CYS B C 1
ATOM 1355 O O . CYS B 1 80 ? 2.139 1.644 -9.711 1 94.06 80 CYS B O 1
ATOM 1357 N N . THR B 1 81 ? 1.132 0.153 -8.234 1 90.75 81 THR B N 1
ATOM 1358 C CA . THR B 1 81 ? -0.216 0.639 -8.508 1 90.75 81 THR B CA 1
ATOM 1359 C C . THR B 1 81 ? -0.836 1.25 -7.254 1 90.75 81 THR B C 1
ATOM 1361 O O . THR B 1 81 ? -0.663 0.727 -6.152 1 90.75 81 THR B O 1
ATOM 1364 N N . PRO B 1 82 ? -1.521 2.402 -7.523 1 89.06 82 PRO B N 1
ATOM 1365 C CA . PRO B 1 82 ? -2.178 2.994 -6.355 1 89.06 82 PRO B CA 1
ATOM 1366 C C . PRO B 1 82 ? -3.121 2.021 -5.652 1 89.06 82 PRO B C 1
ATOM 1368 O O . PRO B 1 82 ? -3.812 1.241 -6.312 1 89.06 82 PRO B O 1
ATOM 1371 N N . ALA B 1 83 ? -3.023 1.989 -4.375 1 79.31 83 ALA B N 1
ATOM 1372 C CA . ALA B 1 83 ? -3.898 1.148 -3.562 1 79.31 83 ALA B CA 1
ATOM 1373 C C . ALA B 1 83 ? -4.773 1.995 -2.643 1 79.31 83 ALA B C 1
ATOM 1375 O O . ALA B 1 83 ? -4.305 2.977 -2.059 1 79.31 83 ALA B O 1
ATOM 1376 N N . GLU B 1 84 ? -6.121 1.943 -2.838 1 71.12 84 GLU B N 1
ATOM 1377 C CA . GLU B 1 84 ? -6.973 2.537 -1.812 1 71.12 84 GLU B CA 1
ATOM 1378 C C . GLU B 1 84 ? -7.082 1.627 -0.591 1 71.12 84 GLU B C 1
ATOM 1380 O O . GLU B 1 84 ? -7.766 0.603 -0.634 1 71.12 84 GLU B O 1
ATOM 1385 N N . CYS B 1 85 ? -6.188 1.793 0.199 1 63.56 85 CYS B N 1
ATOM 1386 C CA . CYS B 1 85 ? -6.07 0.873 1.325 1 63.56 85 CYS B CA 1
ATOM 1387 C C . CYS B 1 85 ? -6.844 1.39 2.533 1 63.56 85 CYS B C 1
ATOM 1389 O O . CYS B 1 85 ? -6.922 2.6 2.754 1 63.56 85 CYS B O 1
ATOM 1391 N N . LEU B 1 86 ? -7.789 0.619 2.975 1 65.06 86 LEU B N 1
ATOM 1392 C CA . LEU B 1 86 ? -8.367 0.935 4.277 1 65.06 86 LEU B CA 1
ATOM 1393 C C . LEU B 1 86 ? -7.305 0.899 5.367 1 65.06 86 LEU B C 1
ATOM 1395 O O . LEU B 1 86 ? -6.797 -0.171 5.711 1 65.06 86 LEU B O 1
ATOM 1399 N N . LEU B 1 87 ? -6.75 1.984 5.512 1 62.47 87 LEU B N 1
ATOM 1400 C CA . LEU B 1 87 ? -5.707 2.045 6.527 1 62.47 87 LEU B CA 1
ATOM 1401 C C . LEU B 1 87 ? -6.316 2.209 7.918 1 62.47 87 LEU B C 1
ATOM 1403 O O . LEU B 1 87 ? -7.383 2.811 8.07 1 62.47 87 LEU B O 1
ATOM 1407 N N . GLN B 1 88 ? -5.887 1.327 8.898 1 56.59 88 GLN B N 1
ATOM 1408 C CA . GLN B 1 88 ? -6.367 1.322 10.273 1 56.59 88 GLN B CA 1
ATOM 1409 C C . GLN B 1 88 ? -6.332 2.725 10.875 1 56.59 88 GLN B C 1
ATOM 1411 O O . GLN B 1 88 ? -5.367 3.467 10.672 1 56.59 88 GLN B O 1
ATOM 1416 N N . ALA B 1 89 ? -7.512 3.168 11.25 1 57.59 89 ALA B N 1
ATOM 1417 C CA . ALA B 1 89 ? -7.66 4.469 11.906 1 57.59 89 ALA B CA 1
ATOM 1418 C C . ALA B 1 89 ? -6.691 4.605 13.07 1 57.59 89 ALA B C 1
ATOM 1420 O O . ALA B 1 89 ? -6.465 3.65 13.82 1 57.59 89 ALA B O 1
ATOM 1421 N N . THR B 1 90 ? -5.73 5.453 13.055 1 57.09 90 THR B N 1
ATOM 1422 C CA . THR B 1 90 ? -4.855 5.691 14.203 1 57.09 90 THR B CA 1
ATOM 1423 C C . THR B 1 90 ? -5.676 6.008 15.453 1 57.09 90 THR B C 1
ATOM 1425 O O . THR B 1 90 ? -6.566 6.859 15.422 1 57.09 90 THR B O 1
ATOM 1428 N N . PRO B 1 91 ? -5.676 5.113 16.469 1 49.44 91 PRO B N 1
ATOM 1429 C CA . PRO B 1 91 ? -6.469 5.371 17.672 1 49.44 91 PRO B CA 1
ATOM 1430 C C . PRO B 1 91 ? -6.223 6.758 18.266 1 49.44 91 PRO B C 1
ATOM 1432 O O . PRO B 1 91 ? -5.086 7.234 18.281 1 49.44 91 PRO B O 1
ATOM 1435 N N . LYS B 1 92 ? -7.254 7.621 18.203 1 49.62 92 LYS B N 1
ATOM 1436 C CA . LYS B 1 92 ? -7.188 8.867 18.969 1 49.62 92 LYS B CA 1
ATOM 1437 C C . LYS B 1 92 ? -6.707 8.625 20.391 1 49.62 92 LYS B C 1
ATOM 1439 O O . LYS B 1 92 ? -7.09 7.637 21.016 1 49.62 92 LYS B O 1
ATOM 1444 N N . THR B 1 93 ? -5.531 8.922 20.766 1 46.97 93 THR B N 1
ATOM 1445 C CA . THR B 1 93 ? -5.098 8.805 22.156 1 46.97 93 THR B CA 1
ATOM 1446 C C . THR B 1 93 ? -6.195 9.273 23.109 1 46.97 93 THR B C 1
ATOM 1448 O O . THR B 1 93 ? -6.602 10.438 23.062 1 46.97 93 THR B O 1
ATOM 1451 N N . GLN B 1 94 ? -7.211 8.414 23.422 1 42.38 94 GLN B N 1
ATOM 1452 C CA . GLN B 1 94 ? -8.211 8.648 24.453 1 42.38 94 GLN B CA 1
ATOM 1453 C C . GLN B 1 94 ? -7.586 9.305 25.688 1 42.38 94 GLN B C 1
ATOM 1455 O O . GLN B 1 94 ? -6.574 8.828 26.203 1 42.38 94 GLN B O 1
ATOM 1460 N N . ARG B 1 95 ? -7.703 10.656 25.969 1 46.25 95 ARG B N 1
ATOM 1461 C CA . ARG B 1 95 ? -7.41 11.312 27.25 1 46.25 95 ARG B CA 1
ATOM 1462 C C . ARG B 1 95 ? -7.902 10.484 28.422 1 46.25 95 ARG B C 1
ATOM 1464 O O . ARG B 1 95 ? -9.094 10.172 28.516 1 46.25 95 ARG B O 1
ATOM 1471 N N . ARG B 1 96 ? -7.152 9.492 28.938 1 43.75 96 ARG B N 1
ATOM 1472 C CA . ARG B 1 96 ? -7.477 8.883 30.219 1 43.75 96 ARG B CA 1
ATOM 1473 C C . ARG B 1 96 ? -7.824 9.945 31.266 1 43.75 96 ARG B C 1
ATOM 1475 O O . ARG B 1 96 ? -7.004 10.812 31.578 1 43.75 96 ARG B O 1
ATOM 1482 N N . ARG B 1 97 ? -9.086 10.336 31.469 1 42.22 97 ARG B N 1
ATOM 1483 C CA . ARG B 1 97 ? -9.562 11.07 32.625 1 42.22 97 ARG B CA 1
ATOM 1484 C C . ARG B 1 97 ? -9.031 10.461 33.938 1 42.22 97 ARG B C 1
ATOM 1486 O O . ARG B 1 97 ? -9.156 9.25 34.156 1 42.22 97 ARG B O 1
ATOM 1493 N N . ARG B 1 98 ? -7.867 10.914 34.375 1 40.69 98 ARG B N 1
ATOM 1494 C CA . ARG B 1 98 ? -7.492 10.641 35.781 1 40.69 98 ARG B CA 1
ATOM 1495 C C . ARG B 1 98 ? -8.703 10.734 36.688 1 40.69 98 ARG B C 1
ATOM 1497 O O . ARG B 1 98 ? -9.359 11.773 36.75 1 40.69 98 ARG B O 1
ATOM 1504 N N . ARG B 1 99 ? -9.305 9.555 36.938 1 33.53 99 ARG B N 1
ATOM 1505 C CA . ARG B 1 99 ? -10.086 9.531 38.156 1 33.53 99 ARG B CA 1
ATOM 1506 C C . ARG B 1 99 ? -9.203 9.82 39.375 1 33.53 99 ARG B C 1
ATOM 1508 O O . ARG B 1 99 ? -8.07 9.336 39.438 1 33.53 99 ARG B O 1
#

Secondary structure (DSSP, 8-state):
-EEEEE--EETTEEESS-EEEEEEEEEEEEEEEEETTTTEEEEEEEEEEEEEEEEEEEEEE-TTS-EEEEEEEEEEEEEEEE-EEE-------------/-EEEEE--EETTEEESS-EEEEEEEEEEEEEEEEETTTTEEEEEEEEEEEEEEEEEEEEEEETTS-EEEEEEEEEEEEEEEE-EEE-------------

Organism: Takifugu rubripes (NCBI:txid31033)

pLDDT: mean 88.36, std 16.77, range [33.03, 98.5]

Foldseek 3Di:
DDWDFAWDDDPQWIFPGTDIADDWDDDDDWDWDADPVVRDIDIWAWDKDAPDKDKDWTWIAHPVGDIDIDIDIHGDDIDTGIDPDPDPDDPDPPPPPPD/DDWDWAWDDDPQWIFPGTDIAADWDDDDDWDWDADPVVRDIDIWAWDKDAPDKDKDWTWIAHPVGDIDIDIDIHGDDIDTDIDPDPDPDDPPPPPPPPD

InterPro domains:
  IPR006207 Cystine knot, C-terminal [PS01185] (47-85)
  IPR006207 Cystine knot, C-terminal [PS01225] (1-86)
  IPR006207 Cystine knot, C-terminal [SM00041] (1-86)
  IPR006208 Glycoprotein hormone subunit beta [PF00007] (6-95)
  IPR018245 Gonadotropin, beta subunit, conserved site [PS00261] (24-30)
  IPR029034 Cystine-knot cytokine [G3DSA:2.10.90.10] (1-88)
  IPR029034 Cystine-knot cytokine [SSF57501] (6-83)
  IPR050780 Mucin/von Willebrand/Thrombospondin superfamily [PTHR11339] (7-78)

Sequence (198 aa):
VRSEETVIESNGCNSTRPLNLTYCAGHCGSSSRYSAAANKMMHNCECCQETRTSQKEAELACADGSKVKHLYTVVEACRCTPAECLLQATPKTQRRRRRVRSEETVIESNGCNSTRPLNLTYCAGHCGSSSRYSAAANKMMHNCECCQETRTSQKEAELACADGSKVKHLYTVVEACRCTPAECLLQATPKTQRRRRR